Protein AF-X0TVI0-F1 (afdb_monomer)

InterPro domains:
  IPR000943 RNA polymerase sigma-70 [PR00046] (87-100)
  IPR000943 RNA polymerase sigma-70 [PR00046] (111-119)
  IPR007624 RNA polymerase sigma-70 region 3 [PF04539] (144-194)
  IPR007627 RNA polymerase sigma-70 region 2 [PF04542] (65-133)
  IPR013324 RNA polymerase sigma factor, region 3/4-like [SSF88659] (131-184)
  IPR013325 RNA polymerase sigma factor, region 2 [SSF88946] (25-130)
  IPR014284 RNA polymerase sigma-70-like domain [TIGR02937] (60-177)
  IPR036388 Winged helix-like DNA-binding domain superfamily [G3DSA:1.10.10.10] (136-194)
  IPR050239 Sigma-70 factor family, RNA polymerase initiation factors [PTHR30603] (40-194)

Secondary structure (DSSP, 8-state):
-HHHHHHHHHHHH--S-TTHHHHHHHHHHHHHHHHT--HHHHHHHHHHHHHHHHHHHHHHHHHHHTTHHHHHHHHGGGTTSSS-HHHHHHHHHHHHHHHHHT--GGG---HHHHHHHHHHHHHHHHHHHHSSSSPPPTTTHHHHHHHHHHHHHHHHHHTSPPPHHHHHHHHTS-HHHHHHHHHHTPPPPPTT--

Radius of gyration: 28.53 Å; Cα contacts (8 Å, |Δi|>4): 158; chains: 1; bounding box: 66×50×71 Å

Foldseek 3Di:
DVVLLVLLVVLVPDDDDPVVVVVSVVVSVVSCVVVVADSVRVVVVVVVVVVVVVVVVVVLVVQLVVCLVLLLVLLVVCPPLQDDSVVLSVLLSVLQSVLSVPDDCVVVDDSSVSSSVSSNVSSVVCSQQPSAPDHDDPVLVVVLVLLVVLQVVVCVVVVHRDDLCRSCVSSVHDSVVSVVSVVVPDGDDDPPDD

Organism: NCBI:txid412755

Structure (mmCIF, N/CA/C/O backbone):
data_AF-X0TVI0-F1
#
_entry.id   AF-X0TVI0-F1
#
loop_
_atom_site.group_PDB
_atom_site.id
_atom_site.type_symbol
_atom_site.label_atom_id
_atom_site.label_alt_id
_atom_site.label_comp_id
_atom_site.label_asym_id
_atom_site.label_entity_id
_atom_site.label_seq_id
_atom_site.pdbx_PDB_ins_code
_atom_site.Cartn_x
_atom_site.Cartn_y
_atom_site.Cartn_z
_atom_site.occupancy
_atom_site.B_iso_or_equiv
_atom_site.auth_seq_id
_atom_site.auth_comp_id
_atom_site.auth_asym_id
_atom_site.auth_atom_id
_atom_site.pdbx_PDB_model_num
ATOM 1 N N . MET A 1 1 ? -22.951 6.289 17.707 1.00 71.25 1 MET A N 1
ATOM 2 C CA . MET A 1 1 ? -23.117 5.551 18.986 1.00 71.25 1 MET A CA 1
ATOM 3 C C . MET A 1 1 ? -22.415 6.243 20.147 1.00 71.25 1 MET A C 1
ATOM 5 O O . MET A 1 1 ? -23.108 6.593 21.085 1.00 71.25 1 MET A O 1
ATOM 9 N N . ILE A 1 2 ? -21.101 6.498 20.087 1.00 76.69 2 ILE A N 1
ATOM 10 C CA . ILE A 1 2 ? -20.378 7.220 21.160 1.00 76.69 2 ILE A CA 1
ATOM 11 C C . ILE A 1 2 ? -20.893 8.659 21.306 1.00 76.69 2 ILE A C 1
ATOM 13 O O . ILE A 1 2 ? -21.268 9.074 22.392 1.00 76.69 2 ILE A O 1
ATOM 17 N N . GLU A 1 3 ? -21.010 9.380 20.192 1.00 82.00 3 GLU A N 1
ATOM 18 C CA . GLU A 1 3 ? -21.577 10.736 20.157 1.00 82.00 3 GLU A CA 1
ATOM 19 C C . GLU A 1 3 ? -23.007 10.792 20.721 1.00 82.00 3 GLU A C 1
ATOM 21 O O . GLU A 1 3 ? -23.366 11.712 21.446 1.00 82.00 3 GLU A O 1
ATOM 26 N N . LEU A 1 4 ? -23.797 9.746 20.466 1.00 78.31 4 LEU A N 1
ATOM 27 C CA . LEU A 1 4 ? -25.160 9.611 20.971 1.00 78.31 4 LEU A CA 1
ATOM 28 C C . LEU A 1 4 ? -25.188 9.333 22.485 1.00 78.31 4 LEU A C 1
ATOM 30 O O . LEU A 1 4 ? -26.000 9.921 23.188 1.00 78.31 4 LEU A O 1
ATOM 34 N N . GLU A 1 5 ? -24.287 8.497 23.011 1.00 80.69 5 GLU A N 1
ATOM 35 C CA . GLU A 1 5 ? -24.133 8.312 24.461 1.00 80.69 5 GLU A CA 1
ATOM 36 C C . GLU A 1 5 ? -23.682 9.607 25.151 1.00 80.69 5 GLU A C 1
ATOM 38 O O . GLU A 1 5 ? -24.260 9.988 26.170 1.00 80.69 5 GLU A O 1
ATOM 43 N N . CYS A 1 6 ? -22.699 10.313 24.582 1.00 81.75 6 CYS A N 1
ATOM 44 C CA . CYS A 1 6 ? -22.241 11.608 25.083 1.00 81.75 6 CYS A CA 1
ATOM 45 C C . CYS A 1 6 ? -23.376 12.638 25.091 1.00 81.75 6 CYS A C 1
ATOM 47 O O . CYS A 1 6 ? -23.566 13.305 26.104 1.00 81.75 6 CYS A O 1
ATOM 49 N N . ARG A 1 7 ? -24.175 12.714 24.019 1.00 82.56 7 ARG A N 1
ATOM 50 C CA . ARG A 1 7 ? -25.338 13.609 23.917 1.00 82.56 7 ARG A CA 1
ATOM 51 C C . ARG A 1 7 ? -26.432 13.247 24.923 1.00 82.56 7 ARG A C 1
ATOM 53 O O . ARG A 1 7 ? -26.904 14.118 25.641 1.00 82.56 7 ARG A O 1
ATOM 60 N N . VAL A 1 8 ? -26.773 11.963 25.072 1.00 79.50 8 VAL A N 1
ATOM 61 C CA . VAL A 1 8 ? -27.747 11.486 26.078 1.00 79.50 8 VAL A CA 1
ATOM 62 C C . VAL A 1 8 ? -27.274 11.761 27.510 1.00 79.50 8 VAL A C 1
ATOM 64 O O . VAL A 1 8 ? -28.097 12.064 28.379 1.00 79.50 8 VAL A O 1
ATOM 67 N N . ARG A 1 9 ? -25.965 11.655 27.774 1.00 82.88 9 ARG A N 1
ATOM 68 C CA . ARG A 1 9 ? -25.367 11.979 29.075 1.00 82.88 9 ARG A CA 1
ATOM 69 C C . ARG A 1 9 ? -25.368 13.490 29.330 1.00 82.88 9 ARG A C 1
ATOM 71 O O . ARG A 1 9 ? -25.776 13.888 30.415 1.00 82.88 9 ARG A O 1
ATOM 78 N N . ALA A 1 10 ? -24.994 14.302 28.341 1.00 83.00 10 ALA A N 1
ATOM 79 C CA . ALA A 1 10 ? -24.982 15.764 28.429 1.00 83.00 10 ALA A CA 1
ATOM 80 C C . ALA A 1 10 ? -26.390 16.339 28.662 1.00 83.00 10 ALA A C 1
ATOM 82 O O . ALA A 1 10 ? -26.591 17.097 29.605 1.00 83.00 10 ALA A O 1
ATOM 83 N N . LEU A 1 11 ? -27.394 15.881 27.905 1.00 80.50 11 LEU A N 1
ATOM 84 C CA . LEU A 1 11 ? -28.802 16.259 28.104 1.00 80.50 11 LEU A CA 1
ATOM 85 C C . LEU A 1 11 ? -29.362 15.793 29.459 1.00 80.50 11 LEU A C 1
ATOM 87 O O . LEU A 1 11 ? -30.347 16.328 29.954 1.00 80.50 11 LEU A O 1
ATOM 91 N N . GLY A 1 12 ? -28.751 14.775 30.074 1.00 73.38 12 GLY A N 1
ATOM 92 C CA . GLY A 1 12 ? -29.080 14.339 31.432 1.00 73.38 12 GLY A CA 1
ATOM 93 C C . GLY A 1 12 ? -28.475 15.213 32.536 1.00 73.38 12 GLY A C 1
ATOM 94 O O . GLY A 1 12 ? -28.926 15.112 33.673 1.00 73.38 12 GLY A O 1
ATOM 95 N N . GLN A 1 13 ? -27.469 16.032 32.214 1.00 75.50 13 GLN A N 1
ATOM 96 C CA . GLN A 1 13 ? -26.737 16.904 33.140 1.00 75.50 13 GLN A CA 1
ATOM 97 C C . GLN A 1 13 ? -27.066 18.394 32.965 1.00 75.50 13 GLN A C 1
ATOM 99 O O . GLN A 1 13 ? -26.550 19.205 33.727 1.00 75.50 13 GLN A O 1
ATOM 104 N N . ALA A 1 14 ? -27.900 18.767 31.989 1.00 69.94 14 ALA A N 1
ATOM 105 C CA . ALA A 1 14 ? -28.312 20.151 31.780 1.00 69.94 14 ALA A CA 1
ATOM 106 C C . ALA A 1 14 ? -29.124 20.661 32.990 1.00 69.94 14 ALA A C 1
ATOM 108 O O . ALA A 1 14 ? -30.221 20.169 33.264 1.00 69.94 14 ALA A O 1
ATOM 109 N N . VAL A 1 15 ? -28.556 21.624 33.724 1.00 58.19 15 VAL A N 1
ATOM 110 C CA . VAL A 1 15 ? -29.164 22.323 34.871 1.00 58.19 15 VAL A CA 1
ATOM 111 C C . VAL A 1 15 ? -29.188 23.820 34.564 1.00 58.19 15 VAL A C 1
ATOM 113 O O . VAL A 1 15 ? -28.515 24.593 35.228 1.00 58.19 15 VAL A O 1
ATOM 116 N N . GLU A 1 16 ? -29.921 24.253 33.542 1.00 57.47 16 GLU A N 1
ATOM 117 C CA . GLU A 1 16 ? -30.173 25.683 33.311 1.00 57.47 16 GLU A CA 1
ATOM 118 C C . GLU A 1 16 ? -31.605 25.869 32.798 1.00 57.47 16 GLU A C 1
ATOM 120 O O . GLU A 1 16 ? -32.023 25.123 31.923 1.00 57.47 16 GLU A O 1
ATOM 125 N N . SER A 1 17 ? -32.327 26.820 33.415 1.00 61.25 17 SER A N 1
ATOM 126 C CA . SER A 1 17 ? -33.695 27.308 33.132 1.00 61.25 17 SER A CA 1
ATOM 127 C C . SER A 1 17 ? -34.826 26.261 32.986 1.00 61.25 17 SER A C 1
ATOM 129 O O . SER A 1 17 ? -34.693 25.198 32.391 1.00 61.25 17 SER A O 1
ATOM 131 N N . ASP A 1 18 ? -36.009 26.553 33.541 1.00 60.94 18 ASP A N 1
ATOM 132 C CA . ASP A 1 18 ? -37.133 25.596 33.575 1.00 60.94 18 ASP A CA 1
ATOM 133 C C . ASP A 1 18 ? -37.695 25.263 32.171 1.00 60.94 18 ASP A C 1
ATOM 135 O O . ASP A 1 18 ? -38.340 24.227 31.992 1.00 60.94 18 ASP A O 1
ATOM 139 N N . ALA A 1 19 ? -37.435 26.123 31.175 1.00 65.12 19 ALA A N 1
ATOM 140 C CA . ALA A 1 19 ? -37.799 25.914 29.772 1.00 65.12 19 ALA A CA 1
ATOM 141 C C . ALA A 1 19 ? -36.756 25.053 29.040 1.00 65.12 19 ALA A C 1
ATOM 143 O O . ALA A 1 19 ? -37.104 24.003 28.499 1.00 65.12 19 ALA A O 1
ATOM 144 N N . ASP A 1 20 ? -35.473 25.415 29.130 1.00 70.44 20 ASP A N 1
ATOM 145 C CA . ASP A 1 20 ? -34.385 24.683 28.466 1.00 70.44 20 ASP A CA 1
ATOM 146 C C . ASP A 1 20 ? -34.216 23.265 29.050 1.00 70.44 20 ASP A C 1
ATOM 148 O O . ASP A 1 20 ? -33.926 22.302 28.336 1.00 70.44 20 ASP A O 1
ATOM 152 N N . ALA A 1 21 ? -34.504 23.084 30.344 1.00 74.06 21 ALA A N 1
ATOM 153 C CA . ALA A 1 21 ? -34.512 21.775 30.995 1.00 74.06 21 ALA A CA 1
ATOM 154 C C . ALA A 1 21 ? -35.647 20.848 30.512 1.00 74.06 21 ALA A C 1
ATOM 156 O O . ALA A 1 21 ? -35.495 19.618 30.541 1.00 74.06 21 ALA A O 1
ATOM 157 N N . ARG A 1 22 ? -36.796 21.397 30.085 1.00 76.75 22 ARG A N 1
ATOM 158 C CA . ARG A 1 22 ? -37.902 20.605 29.510 1.00 76.75 22 ARG A CA 1
ATOM 159 C C . ARG A 1 22 ? -37.561 20.153 28.101 1.00 76.75 22 ARG A C 1
ATOM 161 O O . ARG A 1 22 ? -37.740 18.970 27.806 1.00 76.75 22 ARG A O 1
ATOM 168 N N . ASP A 1 23 ? -37.003 21.050 27.299 1.00 8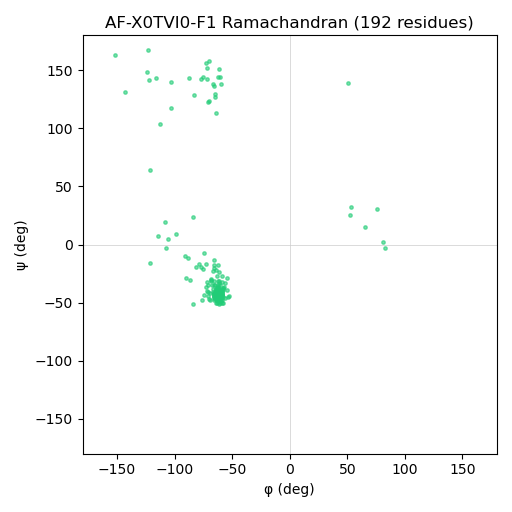2.12 23 ASP A N 1
ATOM 169 C CA . ASP A 1 23 ? -36.582 20.756 25.931 1.00 82.12 23 ASP A CA 1
ATOM 170 C C . ASP A 1 23 ? -35.451 19.718 25.918 1.00 82.12 23 ASP A C 1
ATOM 172 O O . ASP A 1 23 ? -35.548 18.699 25.230 1.00 82.12 23 ASP A O 1
ATOM 176 N N . ALA A 1 24 ? -34.452 19.863 26.797 1.00 79.69 24 ALA A N 1
ATOM 177 C CA . ALA A 1 24 ? -33.375 18.883 26.948 1.00 79.69 24 ALA A CA 1
ATOM 178 C C . ALA A 1 24 ? -33.879 17.499 27.410 1.00 79.69 24 ALA A C 1
ATOM 180 O O . ALA A 1 24 ? -33.404 16.455 26.945 1.00 79.69 24 ALA A O 1
ATOM 181 N N . LYS A 1 25 ? -34.874 17.454 28.311 1.00 82.94 25 LYS A N 1
ATOM 182 C CA . LYS A 1 25 ? -35.525 16.195 28.719 1.00 82.94 25 LYS A CA 1
ATOM 183 C C . LYS A 1 25 ? -36.315 15.561 27.579 1.00 82.94 25 LYS A C 1
ATOM 185 O O . LYS A 1 25 ? -36.268 14.335 27.444 1.00 82.94 25 LYS A O 1
ATOM 190 N N . ALA A 1 26 ? -37.036 16.359 26.793 1.00 84.50 26 ALA A N 1
ATOM 191 C CA . ALA A 1 26 ? -37.802 15.886 25.647 1.00 84.50 26 ALA A CA 1
ATOM 192 C C . ALA A 1 26 ? -36.874 15.282 24.585 1.00 84.50 26 ALA A C 1
ATOM 194 O O . ALA A 1 26 ? -37.083 14.134 24.186 1.00 84.50 26 ALA A O 1
ATOM 195 N N . GLU A 1 27 ? -35.790 15.983 24.243 1.00 85.06 27 GLU A N 1
ATOM 196 C CA . GLU A 1 27 ? -34.767 15.518 23.303 1.00 85.06 27 GLU A CA 1
ATOM 197 C C . GLU A 1 27 ? -34.104 14.220 23.792 1.00 85.06 27 GLU A C 1
ATOM 199 O O . GLU A 1 27 ? -34.000 13.232 23.060 1.00 85.06 27 GLU A O 1
ATOM 204 N N . ARG A 1 28 ? -33.716 14.155 25.073 1.00 83.06 28 ARG A N 1
ATOM 205 C CA . ARG A 1 28 ? -33.154 12.932 25.666 1.00 83.06 28 ARG A CA 1
ATOM 206 C C . ARG A 1 28 ? -34.135 11.761 25.595 1.00 83.06 28 ARG A C 1
ATOM 208 O O . ARG A 1 28 ? -33.727 10.638 25.296 1.00 83.06 28 ARG A O 1
ATOM 215 N N . ALA A 1 29 ? -35.414 11.997 25.884 1.00 83.56 29 ALA A N 1
ATOM 216 C CA . ALA A 1 29 ? -36.453 10.971 25.827 1.00 83.56 29 ALA A CA 1
ATOM 217 C C . ALA A 1 29 ? -36.751 10.513 24.390 1.00 83.56 29 ALA A C 1
ATOM 219 O O . ALA A 1 29 ? -37.110 9.354 24.182 1.00 83.56 29 ALA A O 1
ATOM 220 N N . GLU A 1 30 ? -36.610 11.397 23.405 1.00 87.88 30 GLU A N 1
ATOM 221 C CA . GLU A 1 30 ? -36.729 11.077 21.983 1.00 87.88 30 GLU A CA 1
ATOM 222 C C . GLU A 1 30 ? -35.558 10.209 21.500 1.00 87.88 30 GLU A C 1
ATOM 224 O O . GLU A 1 30 ? -35.781 9.148 20.912 1.00 87.88 30 GLU A O 1
ATOM 229 N N . LEU A 1 31 ? -34.317 10.576 21.839 1.00 85.12 31 LEU A N 1
ATOM 230 C CA . LEU A 1 31 ? -33.121 9.791 21.507 1.00 85.12 31 LEU A CA 1
ATOM 231 C C . LEU A 1 31 ? -33.143 8.390 22.137 1.00 85.12 31 LEU A C 1
ATOM 233 O O . LEU A 1 31 ? -32.743 7.411 21.513 1.00 85.12 31 LEU A O 1
ATOM 237 N N . LEU A 1 32 ? -33.624 8.262 23.375 1.00 85.62 32 LEU A N 1
ATOM 238 C CA . LEU A 1 32 ? -33.759 6.953 24.022 1.00 85.62 32 LEU A CA 1
ATOM 239 C C . LEU A 1 32 ? -34.883 6.116 23.397 1.00 85.62 32 LEU A C 1
ATOM 241 O O . LEU A 1 32 ? -34.740 4.898 23.277 1.00 85.62 32 LEU A O 1
ATOM 245 N N . ARG A 1 33 ? -35.978 6.757 22.959 1.00 88.00 33 ARG A N 1
ATOM 246 C CA . ARG A 1 33 ? -37.068 6.089 22.233 1.00 88.00 33 ARG A CA 1
ATOM 247 C C . ARG A 1 33 ? -36.616 5.564 20.876 1.00 88.00 33 ARG A C 1
ATOM 249 O O . ARG A 1 33 ? -36.957 4.432 20.544 1.00 88.00 33 ARG A O 1
ATOM 256 N N . SER A 1 34 ? -35.832 6.334 20.123 1.00 88.50 34 SER A N 1
ATOM 257 C CA . SER A 1 34 ? -35.345 5.909 18.804 1.00 88.50 34 SER A CA 1
ATOM 258 C C . SER A 1 34 ? -34.387 4.719 18.889 1.00 88.50 34 SER A C 1
ATOM 260 O O . SER A 1 34 ? -34.423 3.835 18.037 1.00 88.50 34 SER A O 1
ATOM 262 N N . VAL A 1 35 ? -33.575 4.651 19.947 1.00 86.81 35 VAL A N 1
ATOM 263 C CA . VAL A 1 35 ? -32.614 3.557 20.160 1.00 86.81 35 VAL A CA 1
ATOM 264 C C . VAL A 1 35 ? -33.221 2.371 20.919 1.00 86.81 35 VAL A C 1
ATOM 266 O O . VAL A 1 35 ? -32.617 1.302 20.960 1.00 86.81 35 VAL A O 1
ATOM 269 N N . GLN A 1 36 ? -34.419 2.529 21.493 1.00 90.00 36 GLN A N 1
ATOM 270 C CA . GLN A 1 36 ? -35.123 1.503 22.276 1.00 90.00 36 GLN A CA 1
ATOM 271 C C . GLN A 1 36 ? -34.270 0.909 23.414 1.00 90.00 36 GLN A C 1
ATOM 273 O O . GLN A 1 36 ? -34.401 -0.260 23.779 1.00 90.00 36 GLN A O 1
ATOM 278 N N . LEU A 1 37 ? -33.377 1.716 23.991 1.00 86.81 37 LEU A N 1
ATOM 279 C CA . LEU A 1 37 ? -32.509 1.323 25.098 1.00 86.81 37 LEU A CA 1
ATOM 280 C C . LEU A 1 37 ? -32.693 2.275 26.275 1.00 86.81 37 LEU A C 1
ATOM 282 O O . LEU A 1 37 ? -32.916 3.472 26.111 1.00 86.81 37 LEU A O 1
ATOM 286 N N . THR A 1 38 ? -32.535 1.745 27.486 1.00 88.69 38 THR A N 1
ATOM 287 C CA . THR A 1 38 ? -32.384 2.585 28.678 1.00 88.69 38 THR A CA 1
ATOM 288 C C . THR A 1 38 ? -31.023 3.290 28.648 1.00 88.69 38 THR A C 1
ATOM 290 O O . THR A 1 38 ? -30.095 2.779 28.018 1.00 88.69 38 THR A O 1
ATOM 293 N N . PRO A 1 39 ? -30.835 4.418 29.359 1.00 84.06 39 PRO A N 1
ATOM 294 C CA . PRO A 1 39 ? -29.536 5.094 29.428 1.00 84.06 39 PRO A CA 1
ATOM 295 C C . PRO A 1 39 ? -28.397 4.155 29.854 1.00 84.06 39 PRO A C 1
ATOM 297 O O . PRO A 1 39 ? -27.340 4.119 29.232 1.00 84.06 39 PRO A O 1
ATOM 300 N N . THR A 1 40 ? -28.642 3.325 30.869 1.00 87.56 40 THR A N 1
ATOM 301 C CA . THR A 1 40 ? -27.706 2.297 31.344 1.00 87.56 40 THR A CA 1
ATOM 302 C C . THR A 1 40 ? -27.492 1.185 30.318 1.00 87.56 40 THR A C 1
ATOM 304 O O . THR A 1 40 ? -26.368 0.712 30.155 1.00 87.56 40 THR A O 1
ATOM 307 N N . GLY A 1 41 ? -28.545 0.771 29.605 1.00 88.88 41 GLY A N 1
ATOM 308 C CA . GLY A 1 41 ? -28.462 -0.214 28.525 1.00 88.88 41 GLY A CA 1
ATOM 309 C C . GLY A 1 41 ? -27.636 0.286 27.338 1.00 88.88 41 GLY A C 1
ATOM 310 O O . GLY A 1 41 ? -26.788 -0.449 26.833 1.00 88.88 41 GLY A O 1
ATOM 311 N N . LEU A 1 42 ? -27.826 1.548 26.949 1.00 87.69 42 LEU A N 1
ATOM 312 C CA . LEU A 1 42 ? -27.049 2.231 25.919 1.00 87.69 42 LEU A CA 1
ATOM 313 C C . LEU A 1 42 ? -25.570 2.305 26.310 1.00 87.69 42 LEU A C 1
ATOM 315 O O . LEU A 1 42 ? -24.730 1.837 25.544 1.00 87.69 42 LEU A O 1
ATOM 319 N N . SER A 1 43 ? -25.254 2.788 27.516 1.00 88.31 43 SER A N 1
ATOM 320 C CA . SER A 1 43 ? -23.872 2.839 28.012 1.00 88.31 43 SER A CA 1
ATOM 321 C C . SER A 1 43 ? -23.210 1.463 28.049 1.00 88.31 43 SER A C 1
ATOM 323 O O . SER A 1 43 ? -22.096 1.292 27.556 1.00 88.31 43 SER A O 1
ATOM 325 N N . ARG A 1 44 ? -23.910 0.435 28.550 1.00 90.75 44 ARG A N 1
ATOM 326 C CA . ARG A 1 44 ? -23.394 -0.943 28.543 1.00 90.75 44 ARG A CA 1
ATOM 327 C C . ARG A 1 44 ? -23.116 -1.428 27.116 1.00 90.75 44 ARG A C 1
ATOM 329 O O . ARG A 1 44 ? -22.090 -2.063 26.878 1.00 90.75 44 ARG A O 1
ATOM 336 N N . ARG A 1 45 ? -24.007 -1.138 26.162 1.00 90.06 45 ARG A N 1
ATOM 337 C CA . ARG A 1 45 ? -23.852 -1.539 24.755 1.00 90.06 45 ARG A CA 1
ATOM 338 C C . ARG A 1 45 ? -22.656 -0.846 24.104 1.00 90.06 45 ARG A C 1
ATOM 340 O O . ARG A 1 45 ? -21.886 -1.507 23.411 1.00 90.06 45 ARG A O 1
ATOM 347 N N . VAL A 1 46 ? -22.474 0.453 24.347 1.00 91.56 46 VAL A N 1
ATOM 348 C CA . VAL A 1 46 ? -21.318 1.202 23.834 1.00 91.56 46 VAL A CA 1
ATOM 349 C C . VAL A 1 46 ? -20.018 0.659 24.418 1.00 91.56 46 VAL A C 1
ATOM 351 O O . VAL A 1 46 ? -19.102 0.368 23.652 1.00 91.56 46 VAL A O 1
ATOM 354 N N . GLN A 1 47 ? -19.960 0.413 25.729 1.00 91.94 47 GLN A N 1
ATOM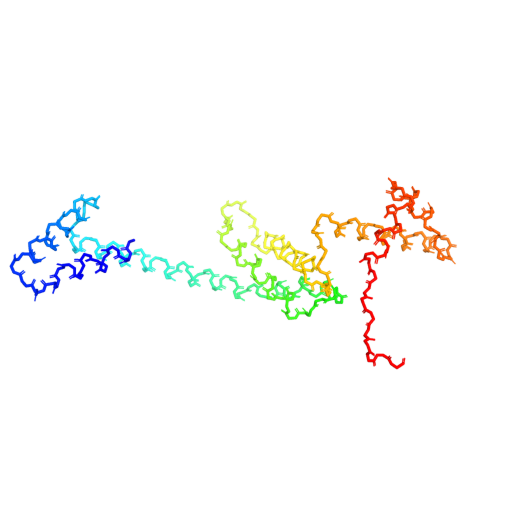 355 C CA . GLN A 1 47 ? -18.787 -0.188 26.374 1.00 91.94 47 GLN A CA 1
ATOM 356 C C . GLN A 1 47 ? -18.438 -1.566 25.794 1.00 91.94 47 GLN A C 1
ATOM 358 O O . GLN A 1 47 ? -17.269 -1.854 25.539 1.00 91.94 47 GLN A O 1
ATOM 363 N N . GLN A 1 48 ? -19.438 -2.416 25.537 1.00 93.94 48 GLN A N 1
ATOM 364 C CA . GLN A 1 48 ? -19.226 -3.721 24.901 1.00 93.94 48 GLN A CA 1
ATOM 365 C C . GLN A 1 48 ? -18.630 -3.585 23.494 1.00 93.94 48 GLN A C 1
ATOM 367 O O . GLN A 1 48 ? -17.669 -4.281 23.167 1.00 93.94 48 GLN A O 1
ATOM 372 N N . ILE A 1 49 ? -19.170 -2.675 22.677 1.00 94.62 49 ILE A N 1
ATOM 373 C CA . ILE A 1 49 ? -18.669 -2.415 21.321 1.00 94.62 49 ILE A CA 1
ATOM 374 C C . ILE A 1 49 ? -17.238 -1.872 21.374 1.00 94.62 49 ILE A C 1
ATOM 376 O O . ILE A 1 49 ? -16.382 -2.356 20.638 1.00 94.62 49 ILE A O 1
ATOM 380 N N . GLN A 1 50 ? -16.952 -0.922 22.268 1.00 93.88 50 GLN A N 1
ATOM 381 C CA . GLN A 1 50 ? -15.611 -0.359 22.447 1.00 93.88 50 GLN A CA 1
ATOM 382 C C . GLN A 1 50 ? -14.597 -1.422 22.877 1.00 93.88 50 GLN A C 1
ATOM 384 O O . GLN A 1 50 ? -13.508 -1.496 22.312 1.00 93.88 50 GLN A O 1
ATOM 389 N N . SER A 1 51 ? -14.959 -2.279 23.835 1.00 95.06 51 SER A N 1
ATOM 390 C CA . SER A 1 51 ? -14.096 -3.373 24.288 1.00 95.06 51 SER A CA 1
ATOM 391 C C . SER A 1 51 ? -13.813 -4.375 23.163 1.00 95.06 51 SER A C 1
ATOM 393 O O . SER A 1 51 ? -12.659 -4.745 22.936 1.00 95.06 51 SER A O 1
ATOM 395 N N . ALA A 1 52 ? -14.842 -4.777 22.410 1.00 95.75 52 ALA A N 1
ATOM 396 C CA . ALA A 1 52 ? -14.686 -5.679 21.273 1.00 95.75 52 ALA A CA 1
ATOM 397 C C . ALA A 1 52 ? -13.817 -5.063 20.163 1.00 95.75 52 ALA A C 1
ATOM 399 O O . ALA A 1 52 ? -12.920 -5.730 19.647 1.00 95.75 52 ALA A O 1
ATOM 400 N N . TYR A 1 53 ? -14.034 -3.785 19.846 1.00 95.31 53 TYR A N 1
ATOM 401 C CA . TYR A 1 53 ? -13.238 -3.047 18.868 1.00 95.31 53 TYR A CA 1
ATOM 402 C C . TYR A 1 53 ? -11.771 -2.924 19.299 1.00 95.31 53 TYR A C 1
ATOM 404 O O . TYR A 1 53 ? -10.872 -3.188 18.506 1.00 95.31 53 TYR A O 1
ATOM 412 N N . GLY A 1 54 ? -11.511 -2.621 20.574 1.00 96.50 54 GLY A N 1
ATOM 413 C CA . GLY A 1 54 ? -10.151 -2.566 21.116 1.00 96.50 54 GLY A CA 1
ATOM 414 C C . GLY A 1 54 ? -9.415 -3.903 20.996 1.00 96.50 54 GLY A C 1
ATOM 415 O O . GLY A 1 54 ? -8.258 -3.938 20.581 1.00 96.50 54 GLY A O 1
ATOM 416 N N . ARG A 1 55 ? -10.098 -5.020 21.281 1.00 96.62 55 ARG A N 1
ATOM 417 C CA . ARG A 1 55 ? -9.537 -6.368 21.084 1.00 96.62 55 ARG A CA 1
ATOM 418 C C . ARG A 1 55 ? -9.258 -6.673 19.612 1.00 96.62 55 ARG A C 1
ATOM 420 O O . ARG A 1 55 ? -8.230 -7.275 19.310 1.00 96.62 55 ARG A O 1
ATOM 427 N N . TYR A 1 56 ? -10.155 -6.270 18.712 1.00 95.38 56 TYR A N 1
ATOM 428 C CA . TYR A 1 56 ? -9.967 -6.422 17.268 1.00 95.38 56 TYR A CA 1
ATOM 429 C C . TYR A 1 56 ? -8.730 -5.657 16.782 1.00 95.38 56 TYR A C 1
ATOM 431 O O . TYR A 1 56 ? -7.862 -6.249 16.144 1.00 95.38 56 TYR A O 1
ATOM 439 N N . GLU A 1 57 ? -8.603 -4.379 17.144 1.00 95.50 57 GLU A N 1
ATOM 440 C CA . GLU A 1 57 ? -7.465 -3.543 16.750 1.00 95.50 57 GLU A CA 1
ATOM 441 C C . GLU A 1 57 ? -6.137 -4.088 17.285 1.00 95.50 57 GLU A C 1
ATOM 443 O O . GLU A 1 57 ? -5.154 -4.158 16.549 1.00 95.50 57 GLU A O 1
ATOM 448 N N . GLN A 1 58 ? -6.104 -4.561 18.535 1.00 96.50 58 GLN A N 1
ATOM 449 C CA . GLN A 1 58 ? -4.913 -5.206 19.098 1.00 96.50 58 GLN A CA 1
ATOM 450 C C . GLN A 1 58 ? -4.523 -6.472 18.325 1.00 96.50 58 GLN A C 1
ATOM 452 O O . GLN A 1 58 ? -3.352 -6.651 17.988 1.00 96.50 58 GLN A O 1
ATOM 457 N N . ALA A 1 59 ? -5.491 -7.335 18.002 1.00 96.12 59 ALA A N 1
ATOM 458 C CA . ALA A 1 59 ? -5.238 -8.554 17.238 1.00 96.12 59 ALA A CA 1
ATOM 459 C C . ALA A 1 59 ? -4.762 -8.248 15.808 1.00 96.12 59 ALA A C 1
ATOM 461 O O . ALA A 1 59 ? -3.804 -8.857 15.328 1.00 96.12 59 ALA A O 1
ATOM 462 N N . LYS A 1 60 ? -5.385 -7.269 15.140 1.00 95.56 60 LYS A N 1
ATOM 463 C CA . LYS A 1 60 ? -4.982 -6.790 13.812 1.00 95.56 60 LYS A CA 1
ATOM 464 C C . LYS A 1 60 ? -3.564 -6.226 13.831 1.00 95.56 60 LYS A C 1
ATOM 466 O O . LYS A 1 60 ? -2.762 -6.568 12.960 1.00 95.56 60 LYS A O 1
ATOM 471 N N . LYS A 1 61 ? -3.245 -5.391 14.823 1.00 96.38 61 LYS A N 1
ATOM 472 C CA . LYS A 1 61 ? -1.909 -4.820 15.011 1.00 96.38 61 LYS A CA 1
ATOM 473 C C . LYS A 1 61 ? -0.865 -5.920 15.189 1.00 96.38 61 LYS A C 1
ATOM 475 O O . LYS A 1 61 ? 0.095 -5.948 14.427 1.00 96.38 61 LYS A O 1
ATOM 480 N N . ALA A 1 62 ? -1.104 -6.875 16.088 1.00 97.31 62 ALA A N 1
ATOM 481 C CA . ALA A 1 62 ? -0.207 -8.011 16.301 1.00 97.31 62 ALA A CA 1
ATOM 482 C C . ALA A 1 62 ? -0.011 -8.852 15.023 1.00 97.31 62 ALA A C 1
ATOM 484 O O . ALA A 1 62 ? 1.112 -9.244 14.698 1.00 97.31 62 ALA A O 1
ATOM 485 N N . LEU A 1 63 ? -1.084 -9.084 14.254 1.00 96.44 63 LEU A N 1
ATOM 486 C CA . LEU A 1 63 ? -1.009 -9.783 12.969 1.00 96.44 63 LEU A CA 1
ATOM 487 C C . LEU A 1 63 ? -0.147 -9.020 11.951 1.00 96.44 63 LEU A C 1
ATOM 489 O O . LEU A 1 63 ? 0.642 -9.636 11.234 1.00 96.44 63 LEU A O 1
ATOM 493 N N . CYS A 1 64 ? -0.273 -7.695 11.880 1.00 97.12 64 CYS A N 1
ATOM 494 C CA . CYS A 1 64 ? 0.516 -6.875 10.961 1.00 97.12 64 CYS A CA 1
ATOM 495 C C . CYS A 1 64 ? 1.990 -6.811 11.389 1.00 97.12 64 CYS A C 1
ATOM 497 O O . CYS A 1 64 ? 2.873 -7.055 10.568 1.00 97.12 64 CYS A O 1
ATOM 499 N N . GLU A 1 65 ? 2.261 -6.556 12.671 1.00 96.25 65 GLU A N 1
ATOM 500 C CA . GLU A 1 65 ? 3.615 -6.466 13.235 1.00 96.25 65 GLU A CA 1
ATOM 501 C C . GLU A 1 65 ? 4.409 -7.763 13.039 1.00 96.25 65 GLU A C 1
ATOM 503 O O . GLU A 1 65 ? 5.564 -7.726 12.607 1.00 96.25 65 GLU A O 1
ATOM 508 N N . GLY A 1 66 ? 3.764 -8.919 13.229 1.00 97.00 66 GLY A N 1
ATOM 509 C CA . GLY A 1 66 ? 4.374 -10.225 12.967 1.00 97.00 66 GLY A CA 1
ATOM 510 C C . GLY A 1 66 ? 4.777 -10.455 11.502 1.00 97.00 66 GLY A C 1
ATOM 511 O O . GLY A 1 66 ? 5.604 -11.322 11.221 1.00 97.00 66 GLY A O 1
ATOM 512 N N . ASN A 1 67 ? 4.238 -9.672 10.560 1.00 97.31 67 ASN A N 1
ATOM 513 C CA . ASN A 1 67 ? 4.447 -9.839 9.121 1.00 97.31 67 ASN A CA 1
ATOM 514 C C . ASN A 1 67 ? 5.222 -8.687 8.457 1.00 97.31 67 ASN A C 1
ATOM 516 O O . ASN A 1 67 ? 5.409 -8.706 7.240 1.00 97.31 67 ASN A O 1
ATOM 520 N N . LEU A 1 68 ? 5.764 -7.724 9.209 1.00 97.00 68 LEU A N 1
ATOM 521 C CA . LEU A 1 68 ? 6.518 -6.596 8.630 1.00 97.00 68 LEU A CA 1
ATOM 522 C C . LEU A 1 68 ? 7.735 -7.045 7.802 1.00 97.00 68 LEU A C 1
ATOM 524 O O . LEU A 1 68 ? 8.066 -6.446 6.780 1.00 97.00 68 LEU A O 1
ATOM 528 N N . ARG A 1 69 ? 8.378 -8.158 8.180 1.00 97.88 69 ARG A N 1
ATOM 529 C CA . ARG A 1 69 ? 9.514 -8.727 7.429 1.00 97.88 69 ARG A CA 1
ATOM 530 C C . ARG A 1 69 ? 9.135 -9.143 6.002 1.00 97.88 69 ARG A C 1
ATOM 532 O O . ARG A 1 69 ? 9.976 -9.059 5.107 1.00 97.88 69 ARG A O 1
ATOM 539 N N . LEU A 1 70 ? 7.889 -9.575 5.786 1.00 97.81 70 LEU A N 1
ATOM 540 C CA . LEU A 1 70 ? 7.367 -9.900 4.456 1.00 97.81 70 LEU A CA 1
ATOM 541 C C . LEU A 1 70 ? 7.283 -8.644 3.583 1.00 97.81 70 LEU A C 1
ATOM 543 O O . LEU A 1 70 ? 7.654 -8.684 2.414 1.00 97.81 70 LEU A O 1
ATOM 547 N N . VAL A 1 71 ? 6.843 -7.519 4.151 1.00 98.25 71 VAL A N 1
ATOM 548 C CA . VAL A 1 71 ? 6.769 -6.246 3.423 1.00 98.25 71 VAL A CA 1
ATOM 549 C C . VAL A 1 71 ? 8.158 -5.824 2.963 1.00 98.25 71 VAL A C 1
ATOM 551 O O . VAL A 1 71 ? 8.354 -5.539 1.784 1.00 98.25 71 VAL A O 1
ATOM 554 N N . VAL A 1 72 ? 9.143 -5.878 3.862 1.00 97.94 72 VAL A N 1
ATOM 555 C CA . VAL A 1 72 ? 10.537 -5.540 3.541 1.00 97.94 72 VAL A CA 1
ATOM 556 C C . VAL A 1 72 ? 11.087 -6.434 2.425 1.00 97.94 72 VAL A C 1
ATOM 558 O O . VAL A 1 72 ? 11.742 -5.937 1.509 1.00 97.94 72 VAL A O 1
ATOM 561 N N . SER A 1 73 ? 10.826 -7.746 2.458 1.00 97.81 73 SER A N 1
ATOM 562 C CA . SER A 1 73 ? 11.334 -8.668 1.431 1.00 97.81 73 SER A CA 1
ATOM 563 C C . SER A 1 73 ? 10.697 -8.448 0.053 1.00 97.81 73 SER A C 1
ATOM 565 O O . SER A 1 73 ? 11.363 -8.647 -0.965 1.00 97.81 73 SER A O 1
ATOM 567 N N . ILE A 1 74 ? 9.442 -7.991 0.004 1.00 97.50 74 ILE A N 1
ATOM 568 C CA . ILE A 1 74 ? 8.764 -7.614 -1.241 1.00 97.50 74 ILE A CA 1
ATOM 569 C C . ILE A 1 74 ? 9.267 -6.253 -1.737 1.00 97.50 74 ILE A C 1
ATOM 571 O O . ILE A 1 74 ? 9.627 -6.141 -2.907 1.00 97.50 74 ILE A O 1
ATOM 575 N N . ALA A 1 75 ? 9.347 -5.247 -0.862 1.00 97.50 75 ALA A N 1
ATOM 576 C CA . ALA A 1 75 ? 9.756 -3.883 -1.206 1.00 97.50 75 ALA A CA 1
ATOM 577 C C . ALA A 1 75 ? 11.181 -3.811 -1.769 1.00 97.50 75 ALA A C 1
ATOM 579 O O . ALA A 1 75 ? 11.433 -3.058 -2.707 1.00 97.50 75 ALA A O 1
ATOM 580 N N . LYS A 1 76 ? 12.095 -4.664 -1.285 1.00 96.94 76 LYS A N 1
ATOM 581 C CA . LYS A 1 76 ? 13.462 -4.776 -1.825 1.00 96.94 76 LYS A CA 1
ATOM 582 C C . LYS A 1 76 ? 13.512 -5.036 -3.337 1.00 96.94 76 LYS A C 1
ATOM 584 O O . LYS A 1 76 ? 14.460 -4.611 -3.983 1.00 96.94 76 LYS A O 1
ATOM 589 N N . LYS A 1 77 ? 12.501 -5.693 -3.918 1.00 95.19 77 LYS A N 1
ATOM 590 C CA . LYS A 1 77 ? 12.438 -5.968 -5.367 1.00 95.19 77 LYS A CA 1
ATOM 591 C C . LYS A 1 77 ? 12.124 -4.731 -6.213 1.00 95.19 77 LYS A C 1
ATOM 593 O O . LYS A 1 77 ? 12.330 -4.768 -7.417 1.00 95.19 77 LYS A O 1
ATOM 598 N N . TYR A 1 78 ? 11.617 -3.672 -5.588 1.00 94.56 78 TYR A N 1
ATOM 599 C CA . TYR A 1 78 ? 11.225 -2.418 -6.231 1.00 94.56 78 TYR A CA 1
ATOM 600 C C . TYR A 1 78 ? 12.192 -1.274 -5.891 1.00 94.56 78 TYR A C 1
ATOM 602 O O . TYR A 1 78 ? 11.854 -0.097 -6.008 1.00 94.56 78 TYR A O 1
ATOM 610 N N . GLN A 1 79 ? 13.402 -1.615 -5.439 1.00 89.94 79 GLN A N 1
ATOM 611 C CA . GLN A 1 79 ? 14.468 -0.641 -5.239 1.00 89.94 79 GLN A CA 1
ATOM 612 C C . GLN A 1 79 ? 14.835 0.038 -6.560 1.00 89.94 79 GLN A C 1
ATOM 614 O O . GLN A 1 79 ? 14.724 -0.554 -7.632 1.00 89.94 79 GLN A O 1
ATOM 619 N N . ASN A 1 80 ? 15.301 1.283 -6.466 1.00 86.56 80 ASN A N 1
ATOM 620 C CA . ASN A 1 80 ? 15.733 2.101 -7.603 1.00 86.56 80 ASN A CA 1
ATOM 621 C C . ASN A 1 80 ? 14.611 2.474 -8.595 1.00 86.56 80 ASN A C 1
ATOM 623 O O . ASN A 1 80 ? 14.895 2.974 -9.678 1.00 86.56 80 ASN A O 1
ATOM 627 N N . CYS A 1 81 ? 13.334 2.314 -8.227 1.00 85.31 81 CYS A N 1
ATOM 628 C CA . CYS A 1 81 ? 12.187 2.761 -9.030 1.00 85.31 81 CYS A CA 1
ATOM 629 C C . CYS A 1 81 ? 11.815 4.247 -8.818 1.00 85.31 81 CYS A C 1
ATOM 631 O O . CYS A 1 81 ? 10.664 4.620 -9.023 1.00 85.31 81 CYS A O 1
ATOM 633 N N . GLY A 1 82 ? 12.753 5.092 -8.373 1.00 85.06 82 GLY A N 1
ATOM 634 C CA . GLY A 1 82 ? 12.537 6.535 -8.155 1.00 85.06 82 GLY A CA 1
ATOM 635 C C . GLY A 1 82 ? 11.886 6.924 -6.820 1.00 85.06 82 GLY A C 1
ATOM 636 O O . GLY A 1 82 ? 11.772 8.107 -6.529 1.00 85.06 82 GLY A O 1
ATOM 637 N N . VAL A 1 83 ? 11.502 5.950 -5.991 1.00 91.56 83 VAL A N 1
ATOM 638 C CA . VAL A 1 83 ? 10.949 6.158 -4.640 1.00 91.56 83 VAL A CA 1
ATOM 639 C C . VAL A 1 83 ? 11.897 5.547 -3.603 1.00 91.56 83 VAL A C 1
ATOM 641 O O . VAL A 1 83 ? 12.508 4.503 -3.856 1.00 91.56 83 VAL A O 1
ATOM 644 N N . GLY A 1 84 ? 12.037 6.193 -2.442 1.00 94.56 84 GLY A N 1
ATOM 645 C CA . GLY A 1 84 ? 12.892 5.721 -1.355 1.00 94.56 84 GLY A CA 1
ATOM 646 C C . GLY A 1 84 ? 12.442 4.362 -0.813 1.00 94.56 84 GLY A C 1
ATOM 647 O O . GLY A 1 84 ? 11.253 4.078 -0.703 1.00 94.56 84 GLY A O 1
ATOM 648 N N . LEU A 1 85 ? 13.390 3.499 -0.427 1.00 95.75 85 LEU A N 1
ATOM 649 C CA . LEU A 1 85 ? 13.061 2.167 0.104 1.00 95.75 85 LEU A CA 1
ATOM 650 C C . LEU A 1 85 ? 12.150 2.240 1.339 1.00 95.75 85 LEU A C 1
ATOM 652 O O . LEU A 1 85 ? 11.263 1.403 1.490 1.00 95.75 85 LEU A O 1
ATOM 656 N N . LEU A 1 86 ? 12.379 3.219 2.218 1.00 96.62 86 LEU A N 1
ATOM 657 C CA . LEU A 1 86 ? 11.554 3.423 3.407 1.00 96.62 86 LEU A CA 1
ATOM 658 C C . LEU A 1 86 ? 10.114 3.767 3.023 1.00 96.62 86 LEU A C 1
ATOM 660 O O . LEU A 1 86 ? 9.196 3.176 3.584 1.00 96.62 86 LEU A O 1
ATOM 664 N N . ASP A 1 87 ? 9.919 4.618 2.018 1.00 96.31 87 ASP A N 1
ATOM 665 C CA . ASP A 1 87 ? 8.590 4.995 1.531 1.00 96.31 87 ASP A CA 1
ATOM 666 C C . ASP A 1 87 ? 7.872 3.792 0.908 1.00 96.31 87 ASP A C 1
ATOM 668 O O . ASP A 1 87 ? 6.720 3.515 1.236 1.00 96.31 87 ASP A O 1
ATOM 672 N N . LEU A 1 88 ? 8.577 2.980 0.108 1.00 97.19 88 LEU A N 1
ATOM 673 C CA . LEU A 1 88 ? 8.028 1.728 -0.431 1.00 97.19 88 LEU A CA 1
ATOM 674 C C . LEU A 1 88 ? 7.611 0.752 0.678 1.00 97.19 88 LEU A C 1
ATOM 676 O O . LEU A 1 88 ? 6.598 0.063 0.554 1.00 97.19 88 LEU A O 1
ATOM 680 N N . ILE A 1 89 ? 8.382 0.679 1.767 1.00 97.75 89 ILE A N 1
ATOM 681 C CA . ILE A 1 89 ? 8.027 -0.137 2.933 1.00 97.75 89 ILE A CA 1
ATOM 682 C C . ILE A 1 89 ? 6.773 0.422 3.611 1.00 97.75 89 ILE A C 1
ATOM 684 O O . ILE A 1 89 ? 5.896 -0.364 3.959 1.00 97.75 89 ILE A O 1
ATOM 688 N N . GLN A 1 90 ? 6.645 1.742 3.770 1.00 97.69 90 GLN A N 1
ATOM 689 C CA . GLN A 1 90 ? 5.455 2.339 4.387 1.00 97.69 90 GLN A CA 1
ATOM 690 C C . GLN A 1 90 ? 4.193 2.112 3.552 1.00 97.69 90 GLN A C 1
ATOM 692 O O . GLN A 1 90 ? 3.172 1.665 4.079 1.00 97.69 90 GLN A O 1
ATOM 697 N N . GLU A 1 91 ? 4.272 2.312 2.240 1.00 97.69 91 GLU A N 1
ATOM 698 C CA . GLU A 1 91 ? 3.164 2.035 1.321 1.00 97.69 91 GLU A CA 1
ATOM 699 C C . GLU A 1 91 ? 2.804 0.541 1.329 1.00 97.69 91 GLU A C 1
ATOM 701 O O . GLU A 1 91 ? 1.632 0.155 1.404 1.00 97.69 91 GLU A O 1
ATOM 706 N N . GLY A 1 92 ? 3.819 -0.328 1.364 1.00 97.94 92 GLY A N 1
ATOM 707 C CA . GLY A 1 92 ? 3.647 -1.766 1.541 1.00 97.94 92 GLY A CA 1
ATOM 708 C C . GLY A 1 92 ? 2.979 -2.144 2.870 1.00 97.94 92 GLY A C 1
ATOM 709 O O . GLY A 1 92 ? 2.113 -3.021 2.879 1.00 97.94 92 GLY A O 1
ATOM 710 N N . ASN A 1 93 ? 3.314 -1.464 3.972 1.00 98.12 93 ASN A N 1
ATOM 711 C CA . ASN A 1 93 ? 2.679 -1.651 5.280 1.00 98.12 93 ASN A CA 1
ATOM 712 C C . ASN A 1 93 ? 1.197 -1.253 5.230 1.00 98.12 93 ASN A C 1
ATOM 714 O O . ASN A 1 93 ? 0.349 -1.983 5.746 1.00 98.12 93 ASN A O 1
ATOM 718 N N . GLY A 1 94 ? 0.858 -0.164 4.533 1.00 97.69 94 GLY A N 1
ATOM 719 C CA . GLY A 1 94 ? -0.533 0.204 4.256 1.00 97.69 94 GLY A CA 1
ATOM 720 C C . GLY A 1 94 ? -1.282 -0.880 3.468 1.00 97.69 94 GLY A C 1
ATOM 721 O O . GLY A 1 94 ? -2.433 -1.201 3.777 1.00 97.69 94 GLY A O 1
ATOM 722 N N . GLY A 1 95 ? -0.619 -1.509 2.491 1.00 97.88 95 GLY A N 1
ATOM 723 C CA . GLY A 1 95 ? -1.135 -2.684 1.780 1.00 97.88 95 GLY A CA 1
ATOM 724 C C . GLY A 1 95 ? -1.363 -3.893 2.695 1.00 97.88 95 GLY A C 1
ATOM 725 O O . GLY A 1 95 ? -2.418 -4.524 2.630 1.00 97.88 95 GLY A O 1
ATOM 726 N N . LEU A 1 96 ? -0.416 -4.186 3.590 1.00 98.31 96 LEU A N 1
ATOM 727 C CA . LEU A 1 96 ? -0.526 -5.262 4.579 1.00 98.31 96 LEU A CA 1
ATOM 728 C C . LEU A 1 96 ? -1.707 -5.044 5.536 1.00 98.31 96 LEU A C 1
ATOM 730 O O . LEU A 1 96 ? -2.464 -5.981 5.786 1.00 98.31 96 LEU A O 1
ATOM 734 N N . MET A 1 97 ? -1.906 -3.818 6.026 1.00 97.44 97 MET A N 1
ATOM 735 C CA . MET A 1 97 ? -3.042 -3.486 6.894 1.00 97.44 97 MET A CA 1
ATOM 736 C C . MET A 1 97 ? -4.383 -3.730 6.191 1.00 97.44 97 MET A C 1
ATOM 738 O O . MET A 1 97 ? -5.277 -4.341 6.777 1.00 97.44 97 MET A O 1
ATOM 742 N N . ARG A 1 98 ? -4.508 -3.342 4.912 1.00 97.56 98 ARG A N 1
ATOM 743 C CA . ARG A 1 98 ? -5.709 -3.632 4.103 1.00 97.56 98 ARG A CA 1
ATOM 744 C C . ARG A 1 98 ? -5.912 -5.127 3.872 1.00 97.56 98 ARG A C 1
ATOM 746 O O . ARG A 1 98 ? -7.052 -5.586 3.821 1.00 97.56 98 ARG A O 1
ATOM 753 N N . ALA A 1 99 ? -4.825 -5.885 3.722 1.00 97.56 99 ALA A N 1
ATOM 754 C CA . ALA A 1 99 ? -4.900 -7.337 3.632 1.00 97.56 99 ALA A CA 1
ATOM 755 C C . ALA A 1 99 ? -5.445 -7.934 4.932 1.00 97.56 99 ALA A C 1
ATOM 757 O O . ALA A 1 99 ? -6.338 -8.771 4.874 1.00 97.56 99 ALA A O 1
ATOM 758 N N . ALA A 1 100 ? -4.958 -7.478 6.089 1.00 97.06 100 ALA A N 1
ATOM 759 C CA . ALA A 1 100 ? -5.438 -7.929 7.393 1.00 97.06 100 ALA A CA 1
ATOM 760 C C . ALA A 1 100 ? -6.938 -7.645 7.588 1.00 97.06 100 ALA A C 1
ATOM 762 O O . ALA A 1 100 ? -7.659 -8.536 8.024 1.00 97.06 100 ALA A O 1
ATOM 763 N N . ASP A 1 101 ? -7.422 -6.467 7.176 1.00 95.69 101 ASP A N 1
ATOM 764 C CA . ASP A 1 101 ? -8.848 -6.105 7.265 1.00 95.69 101 ASP A CA 1
ATOM 765 C C . ASP A 1 101 ? -9.771 -7.001 6.431 1.00 95.69 101 ASP A C 1
ATOM 767 O O . ASP A 1 101 ? -10.933 -7.204 6.775 1.00 95.69 101 ASP A O 1
ATOM 771 N N . LYS A 1 102 ? -9.275 -7.514 5.302 1.00 95.44 102 LYS A N 1
ATOM 772 C CA . LYS A 1 102 ? -10.069 -8.286 4.333 1.00 95.44 102 LYS A CA 1
ATOM 773 C C . LYS A 1 102 ? -9.776 -9.783 4.370 1.00 95.44 102 LYS A C 1
ATOM 775 O O . LYS A 1 102 ? -10.232 -10.508 3.488 1.00 95.44 102 LYS A O 1
ATOM 780 N N . PHE A 1 103 ? -8.943 -10.249 5.295 1.00 96.75 103 PHE A N 1
ATOM 781 C CA . PHE A 1 103 ? -8.499 -11.635 5.297 1.00 96.75 103 PHE A CA 1
ATOM 782 C C . PHE A 1 103 ? -9.521 -12.554 5.968 1.00 96.75 103 PHE A C 1
ATOM 784 O O . PHE A 1 103 ? -9.914 -12.357 7.114 1.00 96.75 103 PHE A O 1
ATOM 791 N N . GLU A 1 104 ? -9.887 -13.625 5.268 1.00 95.88 104 GLU A N 1
ATOM 792 C CA . GLU A 1 104 ? -10.767 -14.671 5.779 1.00 95.88 104 GLU A CA 1
ATOM 793 C C . GLU A 1 104 ? -9.995 -15.982 5.947 1.00 95.88 104 GLU A C 1
ATOM 795 O O . GLU A 1 104 ? -9.755 -16.715 4.984 1.00 95.88 104 GLU A O 1
ATOM 800 N N . TYR A 1 105 ? -9.649 -16.322 7.190 1.00 94.12 105 TYR A N 1
ATOM 801 C CA . TYR A 1 105 ? -8.889 -17.542 7.490 1.00 94.12 105 TYR A CA 1
ATOM 802 C C . TYR A 1 105 ? -9.646 -18.835 7.127 1.00 94.12 105 TYR A C 1
ATOM 804 O O . TYR A 1 105 ? -9.028 -19.847 6.800 1.00 94.12 105 TYR A O 1
ATOM 812 N N . ARG A 1 106 ? -10.988 -18.807 7.136 1.00 96.50 106 ARG A N 1
ATOM 813 C CA . ARG A 1 106 ? -11.844 -19.972 6.840 1.00 96.50 106 ARG A CA 1
ATOM 814 C C . ARG A 1 106 ? -11.738 -20.461 5.396 1.00 96.50 106 ARG A C 1
ATOM 816 O O . ARG A 1 106 ? -12.107 -21.595 5.120 1.00 96.50 106 ARG A O 1
ATOM 823 N N . ARG A 1 107 ? -11.212 -19.636 4.486 1.00 94.25 107 ARG A N 1
ATOM 824 C CA . ARG A 1 107 ? -10.981 -20.015 3.084 1.00 94.25 107 ARG A CA 1
ATOM 825 C C . ARG A 1 107 ? -9.776 -20.946 2.895 1.00 94.25 107 ARG A C 1
ATOM 827 O O . ARG A 1 107 ? -9.560 -21.417 1.788 1.00 94.25 107 ARG A O 1
ATOM 834 N N . GLY A 1 108 ? -8.984 -21.203 3.941 1.00 93.81 108 GLY A N 1
ATOM 835 C CA . GLY A 1 108 ? -7.892 -22.186 3.915 1.00 93.81 108 GLY A CA 1
ATOM 836 C C . GLY A 1 108 ? -6.579 -21.702 3.288 1.00 93.81 108 GLY A C 1
ATOM 837 O O . GLY A 1 108 ? -5.613 -22.459 3.223 1.00 93.81 108 GLY A O 1
ATOM 838 N N . PHE A 1 109 ? -6.496 -20.441 2.857 1.00 94.94 109 PHE A N 1
ATOM 839 C CA . PHE A 1 109 ? -5.259 -19.866 2.328 1.00 94.94 109 PHE A CA 1
ATOM 840 C C . PHE A 1 109 ? -4.388 -19.271 3.436 1.00 94.94 109 PHE A C 1
ATOM 842 O O . PHE A 1 109 ? -4.879 -18.644 4.375 1.00 94.94 109 PHE A O 1
ATOM 849 N N . LYS A 1 110 ? -3.063 -19.411 3.298 1.00 96.44 110 LYS A N 1
ATOM 850 C CA . LYS A 1 110 ? -2.099 -18.771 4.203 1.00 96.44 110 LYS A CA 1
ATOM 851 C C . LYS A 1 110 ? -2.149 -17.249 4.041 1.00 96.44 110 LYS A C 1
ATOM 853 O O . LYS A 1 110 ? -2.142 -16.739 2.919 1.00 96.44 110 LYS A O 1
ATOM 858 N N . PHE A 1 111 ? -2.102 -16.528 5.162 1.00 96.50 111 PHE A N 1
ATOM 859 C CA . PHE A 1 111 ? -2.150 -15.064 5.174 1.00 96.50 111 PHE A CA 1
ATOM 860 C C . PHE A 1 111 ? -1.045 -14.425 4.320 1.00 96.50 111 PHE A C 1
ATOM 862 O O . PHE A 1 111 ? -1.339 -13.562 3.500 1.00 96.50 111 PHE A O 1
ATOM 869 N N . CYS A 1 112 ? 0.205 -14.888 4.432 1.00 96.56 112 CYS A N 1
ATOM 870 C CA . CYS A 1 112 ? 1.338 -14.320 3.689 1.00 96.56 112 CYS A CA 1
ATOM 871 C C . CYS A 1 112 ? 1.131 -14.357 2.166 1.00 96.56 112 CYS A C 1
ATOM 873 O O . CYS A 1 112 ? 1.494 -13.414 1.459 1.00 96.56 112 CYS A O 1
ATOM 875 N N . THR A 1 113 ? 0.519 -15.430 1.659 1.00 96.62 113 THR A N 1
ATOM 876 C CA . THR A 1 113 ? 0.202 -15.583 0.235 1.00 96.62 113 THR A CA 1
ATOM 877 C C . THR A 1 113 ? -0.807 -14.528 -0.209 1.00 96.62 113 THR A C 1
ATOM 879 O O . THR A 1 113 ? -0.591 -13.855 -1.214 1.00 96.62 113 THR A O 1
ATOM 882 N N . TYR A 1 114 ? -1.867 -14.328 0.574 1.00 97.12 114 TYR A N 1
ATOM 883 C CA . TYR A 1 114 ? -2.882 -13.312 0.306 1.00 97.12 114 TYR A CA 1
ATOM 884 C C . TYR A 1 114 ? -2.323 -11.885 0.424 1.00 97.12 114 TYR A C 1
ATOM 886 O O . TYR A 1 114 ? -2.513 -11.055 -0.466 1.00 97.12 114 TYR A O 1
ATOM 894 N N . ALA A 1 115 ? -1.568 -11.611 1.490 1.00 97.88 115 ALA A N 1
ATOM 895 C CA . ALA A 1 115 ? -0.979 -10.306 1.765 1.00 97.88 115 ALA A CA 1
ATOM 896 C C . ALA A 1 115 ? 0.007 -9.866 0.676 1.00 97.88 115 ALA A C 1
ATOM 898 O O . ALA A 1 115 ? 0.070 -8.684 0.351 1.00 97.88 115 ALA A O 1
ATOM 899 N N . THR A 1 116 ? 0.727 -10.808 0.058 1.00 98.12 116 THR A N 1
ATOM 900 C CA . THR A 1 116 ? 1.694 -10.506 -1.009 1.00 98.12 116 THR A CA 1
ATOM 901 C C . THR A 1 116 ? 1.062 -9.714 -2.159 1.00 98.12 116 THR A C 1
ATOM 903 O O . THR A 1 116 ? 1.691 -8.785 -2.669 1.00 98.12 116 THR A O 1
ATOM 906 N N . TRP A 1 117 ? -0.178 -10.031 -2.551 1.00 97.31 117 TRP A N 1
ATOM 907 C CA . TRP A 1 117 ? -0.877 -9.300 -3.615 1.00 97.31 117 TRP A CA 1
ATOM 908 C C . TRP A 1 117 ? -1.177 -7.853 -3.206 1.00 97.31 117 TRP A C 1
ATOM 910 O O . TRP A 1 117 ? -0.844 -6.924 -3.939 1.00 97.31 117 TRP A O 1
ATOM 920 N N . TRP A 1 118 ? -1.722 -7.652 -2.004 1.00 98.12 118 TRP A N 1
ATOM 921 C CA . TRP A 1 118 ? -2.048 -6.325 -1.476 1.00 98.12 118 TRP A CA 1
ATOM 922 C C . TRP A 1 118 ? -0.814 -5.447 -1.259 1.00 98.12 118 TRP A C 1
ATOM 924 O O . TRP A 1 118 ? -0.846 -4.261 -1.585 1.00 98.12 118 TRP A O 1
ATOM 934 N N . ILE A 1 119 ? 0.280 -6.031 -0.760 1.00 98.31 119 ILE A N 1
ATOM 935 C CA . ILE A 1 119 ? 1.564 -5.341 -0.583 1.00 98.31 119 ILE A CA 1
ATOM 936 C C . ILE A 1 119 ? 2.105 -4.905 -1.948 1.00 98.31 119 ILE A C 1
ATOM 938 O O . ILE A 1 119 ? 2.427 -3.735 -2.141 1.00 98.31 119 ILE A O 1
ATOM 942 N N . ARG A 1 120 ? 2.156 -5.821 -2.927 1.00 97.81 120 ARG A N 1
ATOM 943 C CA . ARG A 1 120 ? 2.626 -5.509 -4.284 1.00 97.81 120 ARG A CA 1
ATOM 944 C C . ARG A 1 120 ? 1.781 -4.421 -4.941 1.00 97.81 120 ARG A C 1
ATOM 946 O O . ARG A 1 120 ? 2.338 -3.535 -5.586 1.00 97.81 120 ARG A O 1
ATOM 953 N N . GLN A 1 121 ? 0.463 -4.489 -4.781 1.00 97.25 121 GLN A N 1
ATOM 954 C CA . GLN A 1 121 ? -0.462 -3.514 -5.345 1.00 97.25 121 GLN A CA 1
ATOM 955 C C . GLN A 1 121 ? -0.234 -2.118 -4.761 1.00 97.25 121 GLN A C 1
ATOM 957 O O . GLN A 1 121 ? -0.182 -1.148 -5.514 1.00 97.25 121 GLN A O 1
ATOM 962 N N . ALA A 1 122 ? -0.078 -2.014 -3.438 1.00 97.62 122 ALA A N 1
ATOM 963 C CA . ALA A 1 122 ? 0.184 -0.740 -2.773 1.00 97.62 122 ALA A CA 1
ATOM 964 C C . ALA A 1 122 ? 1.516 -0.128 -3.233 1.00 97.62 122 ALA A C 1
ATOM 966 O O . ALA A 1 122 ? 1.538 1.016 -3.676 1.00 97.62 122 ALA A O 1
ATOM 967 N N . ILE A 1 123 ? 2.586 -0.928 -3.249 1.00 97.19 123 ILE A N 1
ATOM 968 C CA . ILE A 1 123 ? 3.919 -0.512 -3.708 1.00 97.19 123 ILE A CA 1
ATOM 969 C C . ILE A 1 123 ? 3.890 -0.056 -5.171 1.00 97.19 123 ILE A C 1
ATOM 971 O O . ILE A 1 123 ? 4.380 1.019 -5.502 1.00 97.19 123 ILE A O 1
ATOM 975 N N . THR A 1 124 ? 3.288 -0.849 -6.060 1.00 94.88 124 THR A N 1
ATOM 976 C CA . THR A 1 124 ? 3.245 -0.539 -7.500 1.00 94.88 124 THR A CA 1
ATOM 977 C C . THR A 1 124 ? 2.449 0.737 -7.768 1.00 94.88 124 THR A C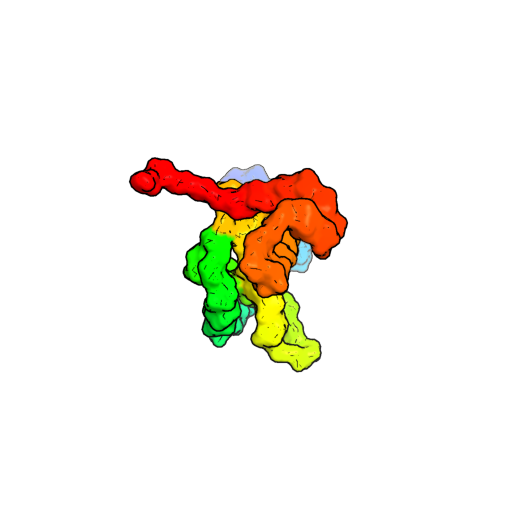 1
ATOM 979 O O . THR A 1 124 ? 2.837 1.553 -8.604 1.00 94.88 124 THR A O 1
ATOM 982 N N . ARG A 1 125 ? 1.354 0.940 -7.028 1.00 94.69 125 ARG A N 1
ATOM 983 C CA . ARG A 1 125 ? 0.568 2.170 -7.099 1.00 94.69 125 ARG A CA 1
ATOM 984 C C . ARG A 1 125 ? 1.368 3.379 -6.615 1.00 94.69 125 ARG A C 1
ATOM 986 O O . ARG A 1 125 ? 1.397 4.379 -7.322 1.00 94.69 125 ARG A O 1
ATOM 993 N N . ALA A 1 126 ? 2.048 3.267 -5.476 1.00 94.38 126 ALA A N 1
ATOM 994 C CA . ALA A 1 126 ? 2.887 4.338 -4.945 1.00 94.38 126 ALA A CA 1
ATOM 995 C C . ALA A 1 126 ? 3.998 4.733 -5.925 1.00 94.38 126 ALA A C 1
ATOM 997 O O . ALA A 1 126 ? 4.194 5.913 -6.187 1.00 94.38 126 ALA A O 1
ATOM 998 N N . ILE A 1 127 ? 4.653 3.754 -6.557 1.00 93.06 127 ILE A N 1
ATOM 999 C CA . ILE A 1 127 ? 5.639 4.012 -7.613 1.00 93.06 127 ILE A CA 1
ATOM 1000 C C . ILE A 1 127 ? 4.994 4.782 -8.766 1.00 93.06 127 ILE A C 1
ATOM 1002 O O . ILE A 1 127 ? 5.539 5.792 -9.200 1.00 93.06 127 ILE A O 1
ATOM 1006 N N . SER A 1 128 ? 3.822 4.367 -9.251 1.00 91.94 128 SER A N 1
ATOM 1007 C CA . SER A 1 128 ? 3.157 5.092 -10.340 1.00 91.94 128 SER A CA 1
ATOM 1008 C C . SER A 1 128 ? 2.778 6.528 -9.965 1.00 91.94 128 SER A C 1
ATOM 1010 O O . SER A 1 128 ? 2.797 7.393 -10.835 1.00 91.94 128 SER A O 1
ATOM 1012 N N . ASP A 1 129 ? 2.404 6.775 -8.710 1.00 91.12 129 ASP A N 1
ATOM 1013 C CA . ASP A 1 129 ? 1.921 8.082 -8.265 1.00 91.12 129 ASP A CA 1
ATOM 1014 C C . ASP A 1 129 ? 3.061 9.031 -7.845 1.00 91.12 129 ASP A C 1
ATOM 1016 O O . ASP A 1 129 ? 2.919 10.241 -8.013 1.00 91.12 129 ASP A O 1
ATOM 1020 N N . GLN A 1 130 ? 4.181 8.502 -7.328 1.00 90.62 130 GLN A N 1
ATOM 1021 C CA . GLN A 1 130 ? 5.229 9.280 -6.645 1.00 90.62 130 GLN A CA 1
ATOM 1022 C C . GLN A 1 130 ? 6.630 9.181 -7.280 1.00 90.62 130 GLN A C 1
ATOM 1024 O O . GLN A 1 130 ? 7.478 10.011 -6.974 1.00 90.62 130 GLN A O 1
ATOM 1029 N N . SER A 1 131 ? 6.914 8.212 -8.163 1.00 89.19 131 SER A N 1
ATOM 1030 C CA . SER A 1 131 ? 8.285 7.999 -8.694 1.00 89.19 131 SER A CA 1
ATOM 1031 C C . SER A 1 131 ? 8.837 9.132 -9.558 1.00 89.19 131 SER A C 1
ATOM 1033 O O . SER A 1 131 ? 10.026 9.144 -9.877 1.00 89.19 131 SER A O 1
ATOM 1035 N N . ARG A 1 132 ? 7.978 10.056 -9.991 1.00 87.56 132 ARG A N 1
ATOM 1036 C CA . ARG A 1 132 ? 8.321 11.124 -10.928 1.00 87.56 132 ARG A CA 1
ATOM 1037 C C . ARG A 1 132 ? 8.030 12.476 -10.300 1.00 87.56 132 ARG A C 1
ATOM 1039 O O . ARG A 1 132 ? 6.988 12.663 -9.682 1.00 87.56 132 ARG A O 1
ATOM 1046 N N . THR A 1 133 ? 8.909 13.442 -10.559 1.00 88.75 133 THR A N 1
ATOM 1047 C CA . THR A 1 133 ? 8.708 14.848 -10.174 1.00 88.75 133 THR A CA 1
ATOM 1048 C C . THR A 1 133 ? 7.431 15.423 -10.785 1.00 88.75 133 THR A C 1
ATOM 1050 O O . THR A 1 133 ? 6.705 16.162 -10.128 1.00 88.75 133 THR A O 1
ATOM 1053 N N . ILE A 1 134 ? 7.140 15.062 -12.039 1.00 88.50 134 ILE A N 1
ATOM 1054 C CA . ILE A 1 134 ? 5.887 15.401 -12.716 1.00 88.50 134 ILE A CA 1
ATOM 1055 C C . ILE A 1 134 ? 5.018 14.148 -12.728 1.00 88.50 134 ILE A C 1
ATOM 1057 O O . ILE A 1 134 ? 5.388 13.129 -13.318 1.00 88.50 134 ILE A O 1
ATOM 1061 N N . ARG A 1 135 ? 3.861 14.222 -12.067 1.00 90.12 135 ARG A N 1
ATOM 1062 C CA . ARG A 1 135 ? 2.947 13.087 -11.931 1.00 90.12 135 ARG A CA 1
ATOM 1063 C C . ARG A 1 135 ? 2.378 12.678 -13.287 1.00 90.12 135 ARG A C 1
ATOM 1065 O O . ARG A 1 135 ? 1.755 13.484 -13.975 1.00 90.12 135 ARG A O 1
ATOM 1072 N N . VAL A 1 136 ? 2.515 11.398 -13.618 1.00 88.75 136 VAL A N 1
ATOM 1073 C CA . VAL A 1 136 ? 1.918 10.787 -14.811 1.00 88.75 136 VAL A CA 1
ATOM 1074 C C . VAL A 1 136 ? 0.682 9.973 -14.397 1.00 88.75 136 VAL A C 1
ATOM 1076 O O . VAL A 1 136 ? 0.707 9.316 -13.355 1.00 88.75 136 VAL A O 1
ATOM 1079 N N . PRO A 1 137 ? -0.426 10.001 -15.161 1.00 91.19 137 PRO A N 1
ATOM 1080 C CA . PRO A 1 137 ? -1.602 9.191 -14.856 1.00 91.19 137 PRO A CA 1
ATOM 1081 C C . PRO A 1 137 ? -1.324 7.677 -14.860 1.00 91.19 137 PRO A C 1
ATOM 1083 O O . PRO A 1 137 ? -0.611 7.161 -15.718 1.00 91.19 137 PRO A O 1
ATOM 1086 N N . VAL A 1 138 ? -1.985 6.943 -13.955 1.00 88.69 138 VAL A N 1
ATOM 1087 C CA . VAL A 1 138 ? -1.774 5.495 -13.737 1.00 88.69 138 VAL A CA 1
ATOM 1088 C C . VAL A 1 138 ? -2.028 4.616 -14.967 1.00 88.69 138 VAL A C 1
ATOM 1090 O O . VAL A 1 138 ? -1.442 3.547 -15.075 1.00 88.69 138 VAL A O 1
ATOM 1093 N N . HIS A 1 139 ? -2.883 5.042 -15.900 1.00 89.25 139 HIS A N 1
ATOM 1094 C CA . HIS A 1 139 ? -3.173 4.275 -17.117 1.00 89.25 139 HIS A CA 1
ATOM 1095 C C . HIS A 1 139 ? -2.041 4.351 -18.152 1.00 89.25 139 HIS A C 1
ATOM 1097 O O . HIS A 1 139 ? -1.929 3.457 -18.981 1.00 89.25 139 HIS A O 1
ATOM 1103 N N . VAL A 1 140 ? -1.175 5.368 -18.071 1.00 88.94 140 VAL A N 1
ATOM 1104 C CA . VAL A 1 140 ? -0.054 5.568 -19.006 1.00 88.94 140 VAL A CA 1
ATOM 1105 C C . VAL A 1 140 ? 1.216 4.861 -18.518 1.00 88.94 140 VAL A C 1
ATOM 1107 O O . VAL A 1 140 ? 2.033 4.413 -19.319 1.00 88.94 140 VAL A O 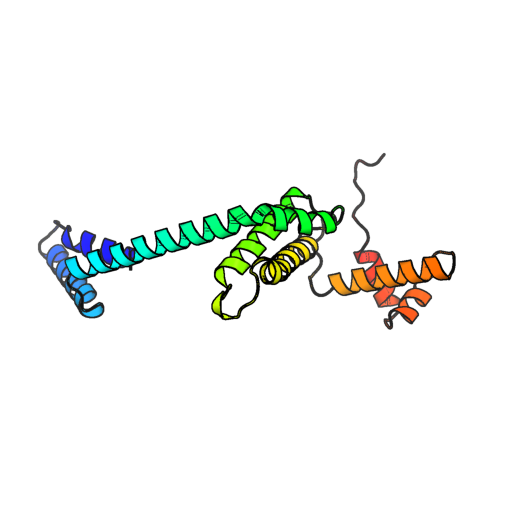1
ATOM 1110 N N . THR A 1 141 ? 1.390 4.694 -17.203 1.00 89.06 141 THR A N 1
ATOM 1111 C CA . THR A 1 141 ? 2.568 4.024 -16.618 1.00 89.06 141 THR A CA 1
ATOM 1112 C C . THR A 1 141 ? 2.829 2.619 -17.192 1.00 89.06 141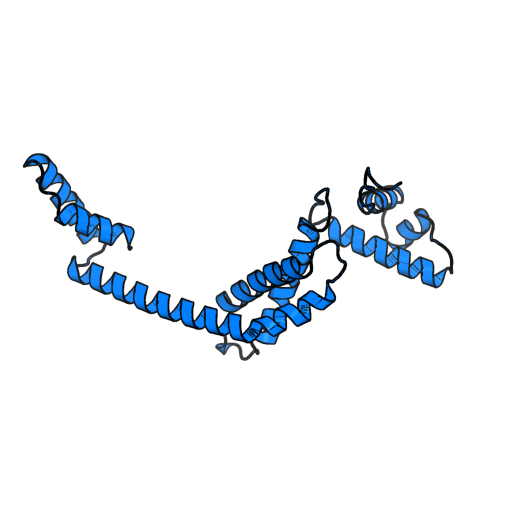 THR A C 1
ATOM 1114 O O . THR A 1 141 ? 3.978 2.345 -17.549 1.00 89.06 141 THR A O 1
ATOM 1117 N N . PRO A 1 142 ? 1.822 1.729 -17.353 1.00 88.88 142 PRO A N 1
ATOM 1118 C CA . PRO A 1 142 ? 2.026 0.418 -17.968 1.00 88.88 142 PRO A CA 1
ATOM 1119 C C . PRO A 1 142 ? 2.498 0.502 -19.421 1.00 88.88 142 PRO A C 1
ATOM 1121 O O . PRO A 1 142 ? 3.322 -0.312 -19.839 1.00 88.88 142 PRO A O 1
ATOM 1124 N N . GLU A 1 143 ? 2.008 1.483 -20.184 1.00 89.69 143 GLU A N 1
ATOM 1125 C CA . GLU A 1 143 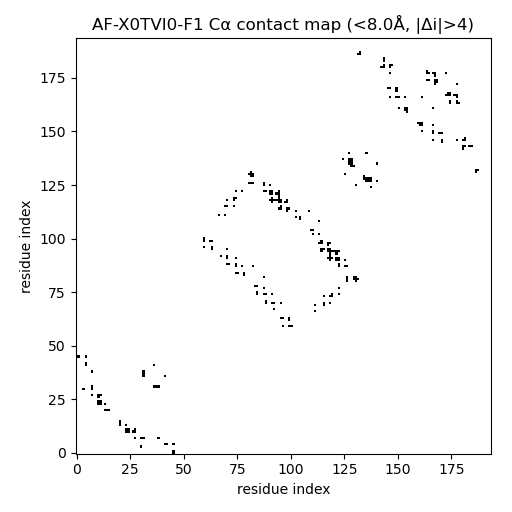? 2.419 1.706 -21.573 1.00 89.69 143 GLU A CA 1
ATOM 1126 C C . GLU A 1 143 ? 3.887 2.133 -21.643 1.00 89.69 143 GLU A C 1
ATOM 1128 O O . GLU A 1 143 ? 4.654 1.553 -22.411 1.00 89.69 143 GLU A O 1
ATOM 1133 N N . ILE A 1 144 ? 4.311 3.051 -20.765 1.00 89.62 144 ILE A N 1
ATOM 1134 C CA . ILE A 1 144 ? 5.718 3.460 -20.637 1.00 89.62 144 ILE A CA 1
ATOM 1135 C C . ILE A 1 144 ? 6.608 2.250 -20.323 1.00 89.62 144 ILE A C 1
ATOM 1137 O O . ILE A 1 144 ? 7.601 2.015 -21.015 1.00 89.62 144 ILE A O 1
ATOM 1141 N N . SER A 1 145 ? 6.252 1.448 -19.313 1.00 89.12 145 SER A N 1
ATOM 1142 C CA . SER A 1 145 ? 7.030 0.258 -18.944 1.00 89.12 145 SER A CA 1
ATOM 1143 C C . SER A 1 145 ? 7.071 -0.787 -20.061 1.00 89.12 145 SER A C 1
ATOM 1145 O O . SER A 1 145 ? 8.109 -1.416 -20.271 1.00 89.12 145 SER A O 1
ATOM 1147 N N . ARG A 1 146 ? 5.970 -0.969 -20.804 1.00 91.44 146 ARG A N 1
ATOM 1148 C CA . ARG A 1 146 ? 5.907 -1.877 -21.958 1.00 91.44 146 ARG A CA 1
ATOM 1149 C C . ARG A 1 146 ? 6.833 -1.414 -23.078 1.00 91.44 146 ARG A C 1
ATOM 1151 O O . ARG A 1 146 ? 7.621 -2.224 -23.556 1.00 91.44 146 ARG A O 1
ATOM 1158 N N . VAL A 1 147 ? 6.750 -0.145 -23.479 1.00 92.25 147 VAL A N 1
ATOM 1159 C CA . VAL A 1 147 ? 7.596 0.427 -24.538 1.00 92.25 147 VAL A CA 1
ATOM 1160 C C . VAL A 1 147 ? 9.069 0.335 -24.151 1.00 92.25 147 VAL A C 1
ATOM 1162 O O . VAL A 1 147 ? 9.880 -0.106 -24.959 1.00 92.25 147 VAL A O 1
ATOM 1165 N N . HIS A 1 148 ? 9.412 0.649 -22.899 1.00 89.44 148 HIS A N 1
ATOM 1166 C CA . HIS A 1 148 ? 10.783 0.523 -22.407 1.00 89.44 148 HIS A CA 1
ATOM 1167 C C . HIS A 1 148 ? 11.281 -0.928 -22.430 1.00 89.44 148 HIS A C 1
ATOM 1169 O O . HIS A 1 148 ? 12.396 -1.189 -22.871 1.00 89.44 148 HIS A O 1
ATOM 1175 N N . ARG A 1 149 ? 10.456 -1.890 -21.995 1.00 91.94 149 ARG A N 1
ATOM 1176 C CA . ARG A 1 149 ? 10.806 -3.317 -22.039 1.00 91.94 149 ARG A CA 1
ATOM 1177 C C . ARG A 1 149 ? 11.076 -3.786 -23.471 1.00 91.94 149 ARG A C 1
ATOM 1179 O O . ARG A 1 149 ? 12.097 -4.419 -23.706 1.00 91.94 149 ARG A O 1
ATOM 1186 N N . ILE A 1 150 ? 10.206 -3.430 -24.416 1.00 93.88 150 ILE A N 1
ATOM 1187 C CA . ILE A 1 150 ? 10.368 -3.773 -25.838 1.00 93.88 150 ILE A CA 1
ATOM 1188 C C . ILE A 1 150 ? 11.623 -3.114 -26.415 1.00 93.88 150 ILE A C 1
ATOM 1190 O O . ILE A 1 150 ? 12.380 -3.769 -27.124 1.00 93.88 150 ILE A O 1
ATOM 1194 N N . ALA A 1 151 ? 11.881 -1.847 -26.085 1.00 91.56 151 ALA A N 1
ATOM 1195 C CA . ALA A 1 151 ? 13.098 -1.161 -26.504 1.00 91.56 151 ALA A CA 1
ATOM 1196 C C . ALA A 1 151 ? 14.359 -1.874 -25.982 1.00 91.56 151 ALA A C 1
ATOM 1198 O O . ALA A 1 151 ? 15.285 -2.099 -26.755 1.00 91.56 151 ALA A O 1
ATOM 1199 N N . SER A 1 152 ? 14.382 -2.307 -24.715 1.00 91.88 152 SER A N 1
ATOM 1200 C CA . SER A 1 152 ? 15.497 -3.092 -24.162 1.00 91.88 152 SER A CA 1
ATOM 1201 C C . SER A 1 152 ? 15.644 -4.474 -24.817 1.00 91.88 152 SER A C 1
ATOM 1203 O O . SER A 1 152 ? 16.761 -4.888 -25.119 1.00 91.88 152 SER A O 1
ATOM 1205 N N . GLU A 1 153 ? 14.539 -5.182 -25.073 1.00 94.31 153 GLU A N 1
ATOM 1206 C CA . GLU A 1 153 ? 14.539 -6.477 -25.776 1.00 94.31 153 GLU A CA 1
ATOM 1207 C C . GLU A 1 153 ? 15.075 -6.334 -27.216 1.00 94.31 153 GLU A C 1
ATOM 1209 O O . GLU A 1 153 ? 15.888 -7.143 -27.671 1.00 94.31 153 GLU A O 1
ATOM 1214 N N . LEU A 1 154 ? 14.670 -5.274 -27.925 1.00 94.56 154 LEU A N 1
ATOM 1215 C CA . LEU A 1 154 ? 15.161 -4.944 -29.263 1.00 94.56 154 LEU A CA 1
ATOM 1216 C C . LEU A 1 154 ? 16.638 -4.565 -29.258 1.00 94.56 154 LEU A C 1
ATOM 1218 O O . LEU A 1 154 ? 17.377 -5.064 -30.102 1.00 94.56 154 LEU A O 1
ATOM 1222 N N . ALA A 1 155 ? 17.069 -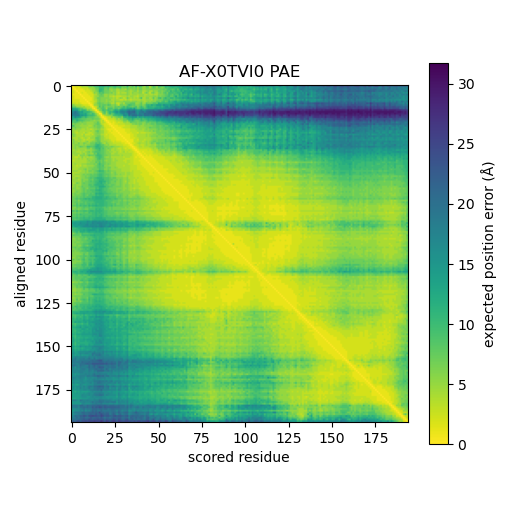3.732 -28.309 1.00 94.44 155 ALA A N 1
ATOM 1223 C CA . ALA A 1 155 ? 18.464 -3.328 -28.185 1.00 94.44 155 ALA A CA 1
ATOM 1224 C C . ALA A 1 155 ? 19.379 -4.544 -27.989 1.00 94.44 155 ALA A C 1
ATOM 1226 O O . ALA A 1 155 ? 20.403 -4.676 -28.659 1.00 94.44 155 ALA A O 1
ATOM 1227 N N . HIS A 1 156 ? 18.960 -5.487 -27.137 1.00 94.94 156 HIS A N 1
ATOM 1228 C CA . HIS A 1 156 ? 19.688 -6.735 -26.922 1.00 94.94 156 HIS A CA 1
ATOM 1229 C C . HIS A 1 156 ? 19.758 -7.593 -28.193 1.00 94.94 156 HIS A C 1
ATOM 1231 O O . HIS A 1 156 ? 20.803 -8.159 -28.500 1.00 94.94 156 HIS A O 1
ATOM 1237 N N . ARG A 1 157 ? 18.656 -7.700 -28.944 1.00 94.62 157 ARG A N 1
ATOM 1238 C CA . ARG A 1 157 ? 18.590 -8.519 -30.164 1.00 94.62 157 ARG A CA 1
ATOM 1239 C C . ARG A 1 157 ? 19.355 -7.915 -31.343 1.00 94.62 157 ARG A C 1
ATOM 1241 O O . ARG A 1 157 ? 19.893 -8.657 -32.154 1.00 94.62 157 ARG A O 1
ATOM 1248 N N . LEU A 1 158 ? 19.344 -6.590 -31.477 1.00 92.69 158 LEU A N 1
ATOM 1249 C CA . LEU A 1 158 ? 19.945 -5.875 -32.606 1.00 92.69 158 LEU A CA 1
ATOM 1250 C C . LEU A 1 158 ? 21.405 -5.478 -32.350 1.00 92.69 158 LEU A C 1
ATOM 1252 O O . LEU A 1 158 ? 22.065 -5.018 -33.278 1.00 92.69 158 LEU A O 1
ATOM 1256 N N . HIS A 1 159 ? 21.897 -5.627 -31.114 1.00 92.56 159 HIS A N 1
ATOM 1257 C CA . HIS A 1 159 ? 23.215 -5.156 -30.668 1.00 92.56 159 HIS A CA 1
ATOM 1258 C C . HIS A 1 159 ? 23.470 -3.664 -30.964 1.00 92.56 159 HIS A C 1
ATOM 1260 O O . HIS A 1 159 ? 24.613 -3.229 -31.094 1.00 92.56 159 HIS A O 1
ATOM 1266 N N . ARG A 1 160 ? 22.395 -2.878 -31.075 1.00 92.25 160 ARG A N 1
ATOM 1267 C CA . ARG A 1 160 ? 22.390 -1.424 -31.275 1.00 92.25 160 ARG A CA 1
ATOM 1268 C C . ARG A 1 160 ? 21.125 -0.828 -30.677 1.00 92.25 160 ARG A C 1
ATOM 1270 O O . ARG A 1 160 ? 20.139 -1.542 -30.498 1.00 92.25 160 ARG A O 1
ATOM 1277 N N . ASP A 1 161 ? 21.120 0.483 -30.466 1.00 89.00 161 ASP A N 1
ATOM 1278 C CA . ASP A 1 161 ? 19.903 1.176 -30.055 1.00 89.00 161 ASP A CA 1
ATOM 1279 C C . ASP A 1 161 ? 18.830 1.106 -31.167 1.00 89.00 161 ASP A C 1
ATOM 1281 O O . ASP A 1 161 ? 19.125 1.370 -32.344 1.00 89.00 161 ASP A O 1
ATOM 1285 N N . PRO A 1 162 ? 17.588 0.699 -30.836 1.00 92.44 162 PRO A N 1
ATOM 1286 C CA . PRO A 1 162 ? 16.503 0.598 -31.804 1.00 92.44 162 PRO A CA 1
ATOM 1287 C C . PRO A 1 162 ? 15.946 1.978 -32.167 1.00 92.44 162 PRO A C 1
ATOM 1289 O O . PRO A 1 162 ? 15.824 2.865 -31.320 1.00 92.44 162 PRO A O 1
ATOM 1292 N N . ASN A 1 163 ? 15.553 2.152 -33.428 1.00 93.38 163 ASN A N 1
ATOM 1293 C CA . ASN A 1 163 ? 14.888 3.371 -33.875 1.00 93.38 163 ASN A CA 1
ATOM 1294 C C . ASN A 1 163 ? 13.444 3.432 -33.340 1.00 93.38 163 ASN A C 1
ATOM 1296 O O . ASN A 1 163 ? 12.808 2.410 -33.077 1.00 93.38 163 ASN A O 1
ATOM 1300 N N . THR A 1 164 ? 12.886 4.639 -33.232 1.00 90.81 164 THR A N 1
ATOM 1301 C CA . THR A 1 164 ? 11.513 4.856 -32.754 1.00 90.81 164 THR A CA 1
ATOM 1302 C C . THR A 1 164 ? 10.484 4.110 -33.608 1.00 90.81 164 THR A C 1
ATOM 1304 O O . THR A 1 164 ? 9.544 3.543 -33.056 1.00 90.81 164 THR A O 1
ATOM 1307 N N . ASP A 1 165 ? 10.686 4.034 -34.925 1.00 93.12 165 ASP A N 1
ATOM 1308 C CA . ASP A 1 165 ? 9.794 3.291 -35.826 1.00 93.12 165 ASP A CA 1
ATOM 1309 C C . ASP A 1 165 ? 9.856 1.771 -35.581 1.00 93.12 165 ASP A C 1
ATOM 1311 O O . ASP A 1 165 ? 8.834 1.088 -35.637 1.00 93.12 165 ASP A O 1
ATOM 1315 N N . GLU A 1 166 ? 11.032 1.238 -35.229 1.00 91.94 166 GLU A N 1
ATOM 1316 C CA . GLU A 1 166 ? 11.221 -0.182 -34.895 1.00 91.94 166 GLU A CA 1
ATOM 1317 C C . GLU A 1 166 ? 10.544 -0.529 -33.563 1.00 91.94 166 GLU A C 1
ATOM 1319 O O . GLU A 1 166 ? 9.875 -1.558 -33.447 1.00 91.94 166 GLU A O 1
ATOM 1324 N N . ILE A 1 167 ? 10.671 0.358 -32.569 1.00 92.50 167 ILE A N 1
ATOM 1325 C CA . ILE A 1 167 ? 9.992 0.225 -31.274 1.00 92.50 167 ILE A CA 1
ATOM 1326 C C . ILE A 1 167 ? 8.475 0.299 -31.468 1.00 92.50 167 ILE A C 1
ATOM 1328 O O . ILE A 1 167 ? 7.753 -0.524 -30.909 1.00 92.50 167 ILE A O 1
ATOM 1332 N N . ALA A 1 168 ? 7.989 1.252 -32.268 1.00 93.19 168 ALA A N 1
ATOM 1333 C CA . ALA A 1 168 ? 6.570 1.426 -32.564 1.00 93.19 168 ALA A CA 1
ATOM 1334 C C . ALA A 1 168 ? 5.983 0.188 -33.258 1.00 93.19 168 ALA A C 1
ATOM 1336 O O . ALA A 1 168 ? 4.962 -0.340 -32.811 1.00 93.19 168 ALA A O 1
ATOM 1337 N N . GLY A 1 169 ? 6.683 -0.336 -34.273 1.00 92.75 169 GLY A N 1
ATOM 1338 C CA . GLY A 1 169 ? 6.306 -1.564 -34.972 1.00 92.75 169 GLY A CA 1
ATOM 1339 C C . GLY A 1 169 ? 6.255 -2.783 -34.049 1.00 92.75 169 GLY A C 1
ATOM 1340 O O . GLY A 1 169 ? 5.287 -3.538 -34.081 1.00 92.75 169 GLY A O 1
ATOM 1341 N N . ALA A 1 170 ? 7.244 -2.948 -33.165 1.00 91.25 170 ALA A N 1
ATOM 1342 C CA . ALA A 1 170 ? 7.262 -4.048 -32.199 1.00 91.25 170 ALA A CA 1
ATOM 1343 C C . ALA A 1 170 ? 6.221 -3.889 -31.074 1.00 91.25 170 ALA A C 1
ATOM 1345 O O . ALA A 1 170 ? 5.700 -4.878 -30.558 1.00 91.25 170 ALA A O 1
ATOM 1346 N N . ALA A 1 171 ? 5.910 -2.654 -30.677 1.00 90.50 171 ALA A N 1
ATOM 1347 C CA . ALA A 1 171 ? 4.919 -2.359 -29.649 1.00 90.50 171 ALA A CA 1
ATOM 1348 C C . ALA A 1 171 ? 3.474 -2.379 -30.171 1.00 90.50 171 ALA A C 1
ATOM 1350 O O . ALA A 1 171 ? 2.563 -2.555 -29.355 1.00 90.50 171 ALA A O 1
ATOM 1351 N N . GLY A 1 172 ? 3.270 -2.261 -31.488 1.00 92.00 172 GLY A N 1
ATOM 1352 C CA . GLY A 1 172 ? 1.955 -2.198 -32.131 1.00 92.00 172 GLY A CA 1
ATOM 1353 C C . GLY A 1 172 ? 1.266 -0.840 -31.970 1.00 92.00 172 GLY A C 1
ATOM 1354 O O . GLY A 1 172 ? 0.043 -0.786 -31.883 1.00 92.00 172 GLY A O 1
ATOM 1355 N N . ILE A 1 173 ? 2.044 0.241 -31.872 1.00 91.69 173 ILE A N 1
ATOM 1356 C CA . ILE A 1 173 ? 1.561 1.622 -31.692 1.00 91.69 173 ILE A CA 1
ATOM 1357 C C . ILE A 1 173 ? 2.083 2.514 -32.819 1.00 91.69 173 ILE A C 1
ATOM 1359 O O . ILE A 1 173 ? 2.983 2.119 -33.562 1.00 91.69 173 ILE A O 1
ATOM 1363 N N . THR A 1 174 ? 1.549 3.728 -32.958 1.00 94.44 174 THR A N 1
ATOM 1364 C CA . THR A 1 174 ? 2.063 4.653 -33.977 1.00 94.44 174 THR A CA 1
ATOM 1365 C C . THR A 1 174 ? 3.447 5.198 -33.588 1.00 94.44 174 THR A C 1
ATOM 1367 O O . THR A 1 174 ? 3.745 5.345 -32.397 1.00 94.44 174 THR A O 1
ATOM 1370 N N . PRO A 1 175 ? 4.304 5.560 -34.563 1.00 92.00 175 PRO A N 1
ATOM 1371 C CA . PRO A 1 175 ? 5.587 6.203 -34.276 1.00 92.00 175 PRO A CA 1
ATOM 1372 C C . PRO A 1 175 ? 5.465 7.484 -33.446 1.00 92.00 175 PRO A C 1
ATOM 1374 O O . PRO A 1 175 ? 6.337 7.782 -32.633 1.00 92.00 175 PRO A O 1
ATOM 1377 N N . ASP A 1 176 ? 4.382 8.239 -33.625 1.00 92.31 176 ASP A N 1
ATOM 1378 C CA . ASP A 1 176 ? 4.125 9.468 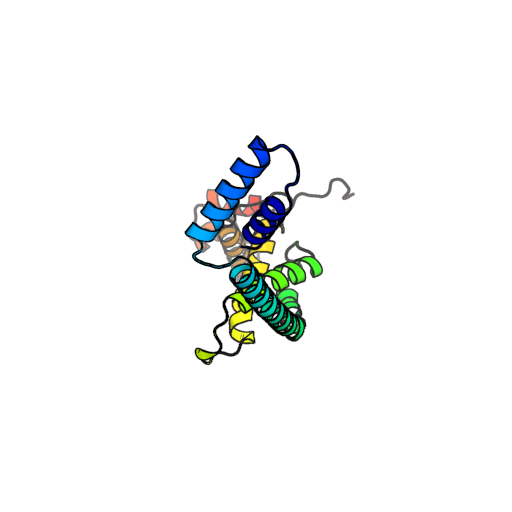-32.872 1.00 92.31 176 ASP A CA 1
ATOM 1379 C C . ASP A 1 176 ? 3.762 9.185 -31.402 1.00 92.31 176 ASP A C 1
ATOM 1381 O O . ASP A 1 176 ? 4.296 9.806 -30.477 1.00 92.31 176 ASP A O 1
ATOM 1385 N N . GLN A 1 177 ? 2.945 8.153 -31.161 1.00 88.88 177 GLN A N 1
ATOM 1386 C CA . GLN A 1 177 ? 2.662 7.659 -29.812 1.00 88.88 177 GLN A CA 1
ATOM 1387 C C . GLN A 1 177 ? 3.934 7.148 -29.129 1.00 88.88 177 GLN A C 1
ATOM 1389 O O . GLN A 1 177 ? 4.195 7.501 -27.980 1.00 88.88 177 GLN A O 1
ATOM 1394 N N . ALA A 1 178 ? 4.767 6.383 -29.842 1.00 89.56 178 ALA A N 1
ATOM 1395 C CA . ALA A 1 178 ? 6.043 5.904 -29.318 1.00 89.56 178 ALA A CA 1
ATOM 1396 C C . ALA A 1 178 ? 6.970 7.067 -28.922 1.00 89.56 178 ALA A C 1
ATOM 1398 O O . ALA A 1 178 ? 7.511 7.062 -27.816 1.00 89.56 178 ALA A O 1
ATOM 1399 N N . ARG A 1 179 ? 7.099 8.109 -29.760 1.00 90.19 179 ARG A N 1
ATOM 1400 C CA . ARG A 1 179 ? 7.863 9.328 -29.416 1.00 90.19 179 ARG A CA 1
ATOM 1401 C C . ARG A 1 179 ? 7.320 10.008 -28.167 1.00 90.19 179 ARG A C 1
ATOM 1403 O O . ARG A 1 179 ? 8.101 10.414 -27.307 1.00 90.19 179 ARG A O 1
ATOM 1410 N N . THR A 1 180 ? 6.001 10.133 -28.063 1.00 89.44 180 THR A N 1
ATOM 1411 C CA . THR A 1 180 ? 5.343 10.769 -26.917 1.00 89.44 180 THR A CA 1
ATOM 1412 C C . THR A 1 180 ? 5.639 10.008 -25.627 1.00 89.44 180 THR A C 1
ATOM 1414 O O . THR A 1 180 ? 6.108 10.598 -24.654 1.00 89.44 180 THR A O 1
ATOM 1417 N N . VAL A 1 181 ? 5.469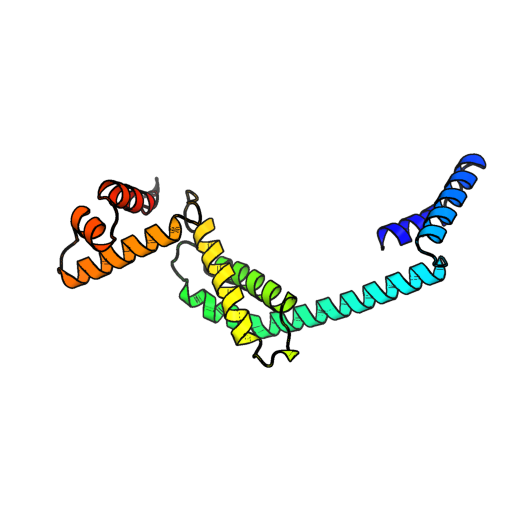 8.685 -25.635 1.00 89.00 181 VAL A N 1
ATOM 1418 C CA . VAL A 1 181 ? 5.758 7.811 -24.487 1.00 89.00 181 VAL A CA 1
ATOM 1419 C C . VAL A 1 181 ? 7.239 7.867 -24.094 1.00 89.00 181 VAL A C 1
ATOM 1421 O O . VAL A 1 181 ? 7.560 7.967 -22.908 1.00 89.00 181 VAL A O 1
ATOM 1424 N N . LEU A 1 182 ? 8.151 7.864 -25.071 1.00 86.88 182 LEU A N 1
ATOM 1425 C CA . LEU A 1 182 ? 9.591 7.981 -24.822 1.00 86.88 182 LEU A CA 1
ATOM 1426 C C . LEU A 1 182 ? 9.965 9.335 -24.200 1.00 86.88 182 LEU A C 1
ATOM 1428 O O . LEU A 1 182 ? 10.797 9.375 -23.295 1.00 86.88 182 LEU A O 1
ATOM 1432 N N . ARG A 1 183 ? 9.323 10.432 -24.625 1.00 86.88 183 ARG A N 1
ATOM 1433 C CA . ARG A 1 183 ? 9.507 11.763 -24.020 1.00 86.88 183 ARG A CA 1
ATOM 1434 C C . ARG A 1 183 ? 9.007 11.813 -22.581 1.00 86.88 183 ARG A C 1
ATOM 1436 O O . ARG A 1 183 ? 9.718 12.318 -21.719 1.00 86.88 183 ARG A O 1
ATOM 1443 N N . LEU A 1 184 ? 7.832 11.246 -22.306 1.00 83.88 184 LEU A N 1
ATOM 1444 C CA . LEU A 1 184 ? 7.262 11.187 -20.953 1.00 83.88 184 LEU A CA 1
ATOM 1445 C C . LEU A 1 184 ? 8.138 10.402 -19.968 1.00 83.88 184 LEU A C 1
ATOM 1447 O O . LEU A 1 184 ? 8.050 10.607 -18.757 1.00 83.88 184 LEU A O 1
ATOM 1451 N N . ASN A 1 185 ? 8.986 9.500 -20.468 1.00 79.56 185 ASN A N 1
ATOM 1452 C CA . ASN A 1 185 ? 9.874 8.728 -19.614 1.00 79.56 185 ASN A CA 1
ATOM 1453 C C . ASN A 1 185 ? 11.100 9.522 -19.121 1.00 79.56 185 ASN A C 1
ATOM 1455 O O . ASN A 1 185 ? 11.709 9.119 -18.131 1.00 79.56 185 ASN A O 1
ATOM 1459 N N . GLN A 1 186 ? 11.465 10.630 -19.774 1.00 80.81 186 GLN A N 1
ATOM 1460 C CA . GLN A 1 186 ? 12.667 11.391 -19.433 1.00 80.81 186 GLN A CA 1
ATOM 1461 C C . GLN A 1 186 ? 12.502 12.116 -18.091 1.00 80.81 186 GLN A C 1
ATOM 1463 O O . GLN A 1 186 ? 11.574 12.901 -17.899 1.00 80.81 186 GLN A O 1
ATOM 1468 N N . ALA A 1 187 ? 13.416 11.854 -17.154 1.00 78.62 187 ALA A N 1
ATOM 1469 C CA . ALA A 1 187 ? 13.456 12.567 -15.884 1.00 78.62 187 ALA A CA 1
ATOM 1470 C C . ALA A 1 187 ? 13.956 14.010 -16.095 1.00 78.62 187 ALA A C 1
ATOM 1472 O O . ALA A 1 187 ? 14.865 14.222 -16.906 1.00 78.62 187 ALA A O 1
ATOM 1473 N N . PRO A 1 188 ? 13.400 15.002 -15.372 1.00 84.75 188 PRO A N 1
ATOM 1474 C CA . PRO A 1 188 ? 13.923 16.360 -15.417 1.00 84.75 188 PRO A CA 1
ATOM 1475 C C . PRO A 1 188 ? 15.384 16.368 -14.957 1.00 84.75 188 PRO A C 1
ATOM 1477 O O . PRO A 1 188 ? 15.756 15.681 -14.004 1.00 84.75 188 PRO A O 1
ATOM 1480 N N . ARG A 1 189 ? 16.224 17.139 -15.652 1.00 84.94 189 ARG A N 1
ATOM 1481 C CA . ARG A 1 189 ? 17.632 17.302 -15.277 1.00 84.94 189 ARG A CA 1
ATOM 1482 C C . ARG A 1 189 ? 17.745 18.264 -14.100 1.00 84.94 189 ARG A C 1
ATOM 1484 O O . ARG A 1 189 ? 17.008 19.245 -14.027 1.00 84.94 189 ARG A O 1
ATOM 1491 N N . SER A 1 190 ? 18.671 17.977 -13.188 1.00 86.94 190 SER A N 1
ATOM 1492 C CA . SER A 1 190 ? 18.970 18.889 -12.087 1.00 86.94 190 SER A CA 1
ATOM 1493 C C . SER A 1 190 ? 19.575 20.177 -12.636 1.00 86.94 190 SER A C 1
ATOM 1495 O O . SER A 1 190 ? 20.452 20.143 -13.495 1.00 86.94 190 SER A O 1
ATOM 1497 N N . ILE A 1 191 ? 19.123 21.309 -12.103 1.00 89.44 191 ILE A N 1
ATOM 1498 C CA . ILE A 1 191 ? 19.659 22.638 -12.429 1.00 89.44 191 ILE A CA 1
ATOM 1499 C C . ILE A 1 191 ? 21.108 22.782 -11.927 1.00 89.44 191 ILE A C 1
ATOM 1501 O O . ILE A 1 191 ? 21.870 23.580 -12.456 1.00 89.44 191 ILE A O 1
ATOM 1505 N N . HIS A 1 192 ? 21.500 21.988 -10.927 1.00 86.81 192 HIS A N 1
ATOM 1506 C CA . HIS A 1 192 ? 22.817 22.037 -10.287 1.00 86.81 192 HIS A CA 1
ATOM 1507 C C . HIS A 1 192 ? 23.803 20.981 -10.808 1.00 86.81 192 HIS A C 1
ATOM 1509 O O . HIS A 1 192 ? 24.856 20.786 -10.203 1.00 86.81 192 HIS A O 1
ATOM 1515 N N . THR A 1 193 ? 23.470 20.252 -11.877 1.00 75.19 193 THR A N 1
ATOM 1516 C CA . THR A 1 193 ? 24.460 19.397 -12.546 1.00 75.19 193 THR A CA 1
ATOM 1517 C C . THR A 1 193 ? 25.460 20.305 -13.278 1.00 75.19 193 THR A C 1
ATOM 1519 O O . THR A 1 193 ? 24.993 21.130 -14.065 1.00 75.19 193 THR A O 1
ATOM 1522 N N . PRO A 1 194 ? 26.776 20.210 -12.991 1.00 71.31 194 PRO A N 1
ATOM 1523 C CA . PRO A 1 194 ? 27.795 21.041 -13.635 1.00 71.31 194 PRO A CA 1
ATOM 1524 C C . PRO A 1 194 ? 27.877 20.814 -15.148 1.00 71.31 194 PRO A C 1
ATOM 1526 O O . PRO A 1 194 ? 27.481 19.717 -15.613 1.00 71.31 194 PRO A O 1
#

Mean predicted aligned error: 8.05 Å

Sequence (194 aa):
MIELECRVRALGQAVESDADARDAKAERAELLRSVQLTPTGLSRRVQQIQSAYGRYEQAKKALCEGNLRLVVSIAKKYQNCGVGLLDLIQEGNGGLMRAADKFEYRRGFKFCTYATWWIRQAITRAISDQSRTIRVPVHVTPEISRVHRIASELAHRLHRDPNTDEIAGAAGITPDQARTVLRLNQAPRSIHTP

Solvent-accessible surface area (backbone atoms only — not comparable to full-atom values): 10908 Å² total; per-residue (Å²): 105,68,68,54,52,52,49,48,50,49,39,70,63,59,86,55,62,83,63,58,40,49,55,33,46,50,52,37,54,50,56,32,58,77,67,72,39,52,75,67,54,45,52,53,51,51,51,50,51,51,53,53,50,52,54,49,52,53,52,52,48,54,57,46,64,75,43,48,70,57,34,48,65,57,36,63,76,55,58,85,54,61,49,56,68,68,55,36,32,51,39,12,46,56,15,36,50,54,30,62,77,69,62,62,70,89,77,73,62,60,64,70,68,59,26,50,56,35,21,50,51,32,30,54,49,47,39,47,61,56,31,44,97,69,73,55,62,72,83,51,51,60,55,42,53,48,52,50,50,50,42,53,55,44,22,67,74,65,77,42,86,66,52,60,59,57,42,9,64,75,69,76,51,53,49,67,57,41,52,50,45,57,55,72,66,59,75,84,78,67,90,81,62,129

pLDDT: mean 90.04, std 8.01, range [57.47, 98.31]

Nearest PDB structures (foldseek):
  7mki-assembly1_L  TM=9.401E-01  e=1.176E-12  Escherichia coli
  8ftd-assembly1_L  TM=9.224E-01  e=1.370E-12  Escherichia coli
  7mkd-assembly1_L  TM=9.345E-01  e=6.005E-12  Escherichia coli
  8u3b-assembly1_F  TM=8.415E-01  e=2.059E-12  Escherichia coli
  6dcf-assembly1_F  TM=7.802E-01  e=2.167E-12  Mycolicibacterium smegmatis MC2 155